Protein AF-A0A2E1HZQ5-F1 (afdb_monomer)

Secondary structure (DSSP, 8-state):
-PPPPSSHHHHHHHHHHHHHHHT--GGGGTT--------HHHH-SB--SSTTTTSBPBSSGGGSSSHHHHHHHHHHHHHHHHHHHHHHHHHGGGGGG-SSHHHHHHHHHHHHHHHHHHHHHHHHHHHHSHHHHHHHHHHHHH--TTTT-SSSGGGGS---SHHHHHHHHHHHHHHHHHHHHHHTT-SBHHHHHHHHHHHHHHHHHHHHHHHHHHHHHHHT-S-HHHHHHHHHHHHHHHHHHT--SS-HHHHHHHHTTSS--TTHHHHHHTT----TTSHHHHHHHHHHHHHHHHHHHHHTTS-TT-------

Radius of gyration: 19.78 Å; Cα contacts (8 Å, |Δi|>4): 437; chains: 1; bounding box: 44×43×55 Å

Mean predicted aligned error: 3.11 Å

Nearest PDB structures (foldseek):
  3pm5-assembly3_C  TM=9.097E-01  e=3.564E-15  Aromatoleum evansii
  3pwq-assembly1_D  TM=8.457E-01  e=4.830E-06  Escherichia coli str. K-12 substr. MG1655
  4ii4-assembly1_A-2  TM=8.605E-01  e=9.680E-06  Escherichia coli str. K-12 substr. MG1655
  3pwq-assembly2_H  TM=8.454E-01  e=9.268E-06  Escherichia coli str. K-12 substr. MG1655
  3pvr-assembly1_A  TM=8.659E-01  e=4.428E-05  Escherichia coli str. K-12 substr. MG1655

Structure (mmCIF, N/CA/C/O backbone):
data_AF-A0A2E1HZQ5-F1
#
_entry.id   AF-A0A2E1HZQ5-F1
#
loop_
_atom_site.group_PDB
_atom_site.id
_atom_site.type_symbol
_atom_site.label_atom_id
_atom_site.label_alt_id
_atom_site.label_comp_id
_atom_site.label_asym_id
_atom_site.label_entity_id
_atom_site.label_seq_id
_atom_site.pdbx_PDB_ins_code
_atom_site.Cartn_x
_atom_site.Cartn_y
_atom_site.Cartn_z
_atom_site.occupancy
_atom_site.B_iso_or_equiv
_atom_site.auth_seq_id
_atom_site.auth_comp_id
_atom_site.auth_asym_id
_atom_site.auth_atom_id
_atom_site.pdbx_PDB_model_num
ATOM 1 N N . MET A 1 1 ? 12.782 15.841 18.555 1.00 53.00 1 MET A N 1
ATOM 2 C CA . MET A 1 1 ? 11.468 15.221 18.299 1.00 53.00 1 MET A CA 1
ATOM 3 C C . MET A 1 1 ? 10.482 16.348 18.109 1.00 53.00 1 MET A C 1
ATOM 5 O O . MET A 1 1 ? 10.503 17.261 18.930 1.00 53.00 1 MET A O 1
ATOM 9 N N . ALA A 1 2 ? 9.705 16.326 17.028 1.00 64.06 2 ALA A N 1
ATOM 10 C CA . ALA A 1 2 ? 8.565 17.228 16.900 1.00 64.06 2 ALA A CA 1
ATOM 11 C C . ALA A 1 2 ? 7.605 16.989 18.080 1.00 64.06 2 ALA A C 1
ATOM 13 O O . ALA A 1 2 ? 7.555 15.881 18.625 1.00 64.06 2 ALA A O 1
ATOM 14 N N . GLU A 1 3 ? 6.896 18.023 18.532 1.00 77.56 3 GLU A N 1
ATOM 15 C CA . GLU A 1 3 ? 5.881 17.836 19.568 1.00 77.56 3 GLU A CA 1
ATOM 16 C C . GLU A 1 3 ? 4.772 16.904 19.056 1.00 77.56 3 GLU A C 1
ATOM 18 O O . GLU A 1 3 ? 4.429 16.911 17.874 1.00 77.56 3 GLU A O 1
ATOM 23 N N . LEU A 1 4 ? 4.196 16.101 19.959 1.00 91.62 4 LEU A N 1
ATOM 24 C CA . LEU A 1 4 ? 3.040 15.269 19.632 1.00 91.62 4 LEU A CA 1
ATOM 25 C C . LEU A 1 4 ? 1.899 16.178 19.129 1.00 91.62 4 LEU A C 1
ATOM 27 O O . LEU A 1 4 ? 1.457 17.036 19.905 1.00 91.62 4 LEU A O 1
ATOM 31 N N . PRO A 1 5 ? 1.392 15.989 17.896 1.00 95.06 5 PRO A N 1
ATOM 32 C CA . PRO A 1 5 ? 0.406 16.890 17.310 1.00 95.06 5 PRO A CA 1
ATOM 33 C C . PRO A 1 5 ? -0.883 16.854 18.125 1.00 95.06 5 PRO A C 1
ATOM 35 O O . PRO A 1 5 ? -1.354 15.780 18.510 1.00 95.06 5 PRO A O 1
ATOM 38 N N . LYS A 1 6 ? -1.459 18.020 18.435 1.00 94.88 6 LYS A N 1
ATOM 39 C CA . LYS A 1 6 ? -2.690 18.118 19.233 1.00 94.88 6 LYS A CA 1
ATOM 40 C C . LYS A 1 6 ? -3.914 18.179 18.334 1.00 94.88 6 LYS A C 1
ATOM 42 O O . LYS A 1 6 ? -4.929 17.591 18.718 1.00 94.88 6 LYS A O 1
ATOM 47 N N . THR A 1 7 ? -3.799 18.834 17.181 1.00 96.31 7 THR A N 1
ATOM 48 C CA . THR A 1 7 ? -4.829 18.937 16.140 1.00 96.31 7 THR A CA 1
ATOM 49 C C . THR A 1 7 ? -4.379 18.292 14.829 1.00 96.31 7 THR A C 1
ATOM 51 O O . THR A 1 7 ? -3.237 17.850 14.694 1.00 96.31 7 THR A O 1
ATOM 54 N N . TRP A 1 8 ? -5.295 18.210 13.863 1.00 96.69 8 TRP A N 1
ATOM 55 C CA . TRP A 1 8 ? -4.970 17.753 12.515 1.00 96.69 8 TRP A CA 1
ATOM 56 C C . TRP A 1 8 ? -3.983 18.700 11.825 1.00 96.69 8 TRP A C 1
ATOM 58 O O . TRP A 1 8 ? -3.021 18.245 11.221 1.00 96.69 8 TRP A O 1
ATOM 68 N N . GLU A 1 9 ? -4.164 20.008 11.995 1.00 96.50 9 GLU A N 1
ATOM 69 C CA . GLU A 1 9 ? -3.295 21.049 11.441 1.00 96.50 9 GLU A CA 1
ATOM 70 C C . GLU A 1 9 ? -1.862 20.947 11.979 1.00 96.50 9 GLU A C 1
ATOM 72 O O . GLU A 1 9 ? -0.915 21.119 11.214 1.00 96.50 9 GLU A O 1
ATOM 77 N N . ASP A 1 10 ? -1.693 20.595 13.261 1.00 97.12 10 ASP A N 1
ATOM 78 C CA . ASP A 1 10 ? -0.367 20.318 13.828 1.00 97.12 10 ASP A CA 1
ATOM 79 C C . ASP A 1 10 ? 0.305 19.133 13.114 1.00 97.12 10 ASP A C 1
ATOM 81 O O . ASP A 1 10 ? 1.494 19.178 12.804 1.00 97.12 10 ASP A O 1
ATOM 85 N N . TRP A 1 11 ? -0.449 18.061 12.831 1.00 97.56 11 TRP A N 1
ATOM 86 C CA . TRP A 1 11 ? 0.093 16.906 12.109 1.00 97.56 11 TRP A CA 1
ATOM 87 C C . TRP A 1 11 ? 0.416 17.256 10.650 1.00 97.56 11 TRP A C 1
ATOM 89 O O . TRP A 1 11 ? 1.458 16.845 10.149 1.00 97.56 11 TRP A O 1
ATOM 99 N N . VAL A 1 12 ? -0.414 18.069 9.987 1.00 97.25 12 VAL A N 1
ATOM 100 C CA . VAL A 1 12 ? -0.149 18.573 8.627 1.00 97.25 12 VAL A CA 1
ATOM 101 C C . VAL A 1 12 ? 1.144 19.392 8.574 1.00 97.25 12 VAL A C 1
ATOM 103 O O . VAL A 1 12 ? 1.930 19.234 7.639 1.00 97.25 12 VAL A O 1
ATOM 106 N N . ALA A 1 13 ? 1.410 20.222 9.586 1.00 96.44 13 ALA A N 1
ATOM 107 C CA . ALA A 1 13 ? 2.683 20.930 9.699 1.00 96.44 13 ALA A CA 1
ATOM 108 C C . ALA A 1 13 ? 3.861 19.949 9.853 1.00 96.44 13 ALA A C 1
ATOM 110 O O . ALA A 1 13 ? 4.844 20.050 9.120 1.00 96.44 13 ALA A O 1
ATOM 111 N N . ASN A 1 14 ? 3.727 18.936 10.717 1.00 96.88 14 ASN A N 1
ATOM 112 C CA . ASN A 1 14 ? 4.746 17.893 10.876 1.00 96.88 14 ASN A CA 1
ATOM 113 C C . ASN A 1 14 ? 4.972 17.083 9.583 1.00 96.88 14 ASN A C 1
ATOM 115 O O . ASN A 1 14 ? 6.095 16.655 9.312 1.00 96.88 14 ASN A O 1
ATOM 119 N N . PHE A 1 15 ? 3.929 16.858 8.780 1.00 97.12 15 PHE A N 1
ATOM 120 C CA . PHE A 1 15 ? 4.041 16.197 7.479 1.00 97.12 15 PHE A CA 1
ATOM 121 C C . PHE A 1 15 ? 4.813 17.055 6.472 1.00 97.12 15 PHE A C 1
ATOM 123 O O . PHE A 1 15 ? 5.666 16.532 5.755 1.00 97.12 15 PHE A O 1
ATOM 130 N N . ALA A 1 16 ? 4.578 18.369 6.444 1.00 95.50 16 ALA A N 1
ATOM 131 C CA . ALA A 1 16 ? 5.374 19.271 5.619 1.00 95.50 16 ALA A CA 1
ATOM 132 C C . ALA A 1 16 ? 6.861 19.197 6.011 1.00 95.50 1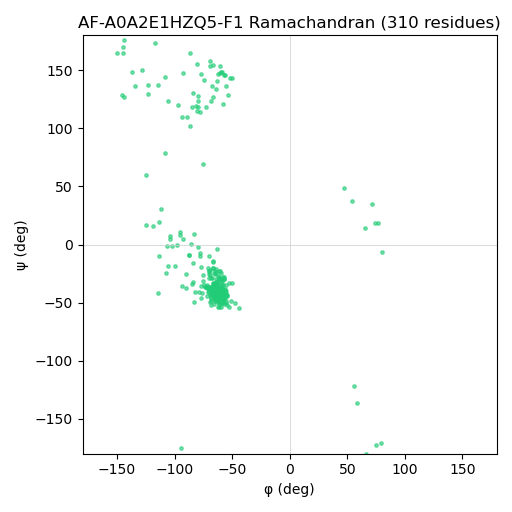6 ALA A C 1
ATOM 134 O O . ALA A 1 16 ? 7.705 19.046 5.127 1.00 95.50 16 ALA A O 1
ATOM 135 N N . ASP A 1 17 ? 7.180 19.193 7.307 1.00 95.38 17 ASP A N 1
ATOM 136 C CA . ASP A 1 17 ? 8.556 19.012 7.791 1.00 95.38 17 ASP A CA 1
ATOM 137 C C . ASP A 1 17 ? 9.147 17.649 7.383 1.00 95.38 17 ASP A C 1
ATOM 139 O O . ASP A 1 17 ? 10.338 17.546 7.072 1.00 95.38 17 ASP A O 1
ATOM 143 N N . TRP A 1 18 ? 8.334 16.584 7.366 1.00 96.00 18 TRP A N 1
ATOM 144 C CA . TRP A 1 18 ? 8.755 15.276 6.856 1.00 96.00 18 TRP A CA 1
ATOM 145 C C . TRP A 1 18 ? 9.107 15.341 5.368 1.00 96.00 18 TRP A C 1
ATOM 147 O O . TRP A 1 18 ? 10.185 14.870 5.010 1.00 96.00 18 TRP A O 1
ATOM 157 N N . GLN A 1 19 ? 8.285 15.981 4.525 1.00 95.94 19 GLN A N 1
ATOM 158 C CA . GLN A 1 19 ? 8.584 16.153 3.095 1.00 95.94 19 GLN A CA 1
ATOM 159 C C . GLN A 1 19 ? 9.940 16.842 2.877 1.00 95.94 19 GLN A C 1
ATOM 161 O O . GLN A 1 19 ? 10.735 16.385 2.053 1.00 95.94 19 GLN A O 1
ATOM 166 N N . ASP A 1 20 ? 10.239 17.894 3.649 1.00 94.94 20 ASP A N 1
ATOM 167 C CA . ASP A 1 20 ? 11.538 18.575 3.588 1.00 94.94 20 ASP A CA 1
ATOM 168 C C . ASP A 1 20 ? 12.679 17.653 4.037 1.00 94.94 20 ASP A C 1
ATOM 170 O O . ASP A 1 20 ? 13.705 17.563 3.360 1.00 94.94 20 ASP A O 1
ATOM 174 N N . ARG A 1 21 ? 12.497 16.923 5.147 1.00 94.38 21 ARG A N 1
ATOM 175 C CA . ARG A 1 21 ? 13.510 15.999 5.682 1.00 94.38 21 ARG A CA 1
ATOM 176 C C . ARG A 1 21 ? 13.839 14.880 4.702 1.00 94.38 21 ARG A C 1
ATOM 178 O O . ARG A 1 21 ? 15.012 14.556 4.527 1.00 94.38 21 ARG A O 1
ATOM 185 N N . VAL A 1 22 ? 12.828 14.295 4.066 1.00 93.38 22 VAL A N 1
ATOM 186 C CA . VAL A 1 22 ? 13.056 13.248 3.070 1.00 93.38 22 VAL A CA 1
ATOM 187 C C . VAL A 1 22 ? 13.509 13.828 1.736 1.00 93.38 22 VAL A C 1
ATOM 189 O O . VAL A 1 22 ? 13.910 13.061 0.879 1.00 93.38 22 VAL A O 1
ATOM 192 N N . GLY A 1 23 ? 13.524 15.148 1.536 1.00 92.75 23 GLY A N 1
ATOM 193 C CA . GLY A 1 23 ? 13.958 15.767 0.283 1.00 92.75 23 GLY A CA 1
ATOM 194 C C . GLY A 1 23 ? 12.967 15.555 -0.862 1.00 92.75 23 GLY A C 1
ATOM 195 O O . GLY A 1 23 ? 13.377 15.356 -2.009 1.00 92.75 23 GLY A O 1
ATOM 196 N N . TYR A 1 24 ? 11.673 15.547 -0.546 1.00 92.62 24 TYR A N 1
ATOM 197 C CA . TYR A 1 24 ? 10.595 15.520 -1.525 1.00 92.62 24 TYR A CA 1
ATOM 198 C C . TYR A 1 24 ? 10.344 16.940 -2.056 1.00 92.62 24 TYR A C 1
ATOM 200 O O . TYR A 1 24 ? 9.999 17.840 -1.289 1.00 92.62 24 TYR A O 1
ATOM 208 N N . ASN A 1 25 ? 10.510 17.171 -3.365 1.00 89.75 25 ASN A N 1
ATOM 209 C CA . ASN A 1 25 ? 10.167 18.470 -3.949 1.00 89.75 25 ASN A CA 1
ATOM 210 C C . ASN A 1 25 ? 8.645 18.555 -4.134 1.00 89.75 25 ASN A C 1
ATOM 212 O O . ASN A 1 25 ? 8.070 17.859 -4.966 1.00 89.75 25 ASN A O 1
ATOM 216 N N . ARG A 1 26 ? 7.998 19.453 -3.388 1.00 89.00 26 ARG A N 1
ATOM 217 C CA . ARG A 1 26 ? 6.542 19.652 -3.423 1.00 89.00 26 ARG A CA 1
ATOM 218 C C . ARG A 1 26 ? 6.011 20.087 -4.788 1.00 89.00 26 ARG A C 1
ATOM 220 O O . ARG A 1 26 ? 4.851 19.825 -5.074 1.00 89.00 26 ARG A O 1
ATOM 227 N N . GLU A 1 27 ? 6.838 20.674 -5.653 1.00 87.69 27 GLU A N 1
ATOM 228 C CA . GLU A 1 27 ? 6.450 20.975 -7.039 1.00 87.69 27 GLU A CA 1
ATOM 229 C C . GLU A 1 27 ? 6.062 19.713 -7.824 1.00 87.69 27 GLU A C 1
ATOM 231 O O . GLU A 1 27 ? 5.281 19.802 -8.767 1.00 87.69 27 GLU A O 1
ATOM 236 N N . TRP A 1 28 ? 6.553 18.532 -7.422 1.00 86.44 28 TRP A N 1
ATOM 237 C CA . TRP A 1 28 ? 6.162 17.251 -8.016 1.00 86.44 28 TRP A CA 1
ATOM 238 C C . TRP A 1 28 ? 4.692 16.899 -7.783 1.00 86.44 28 TRP A C 1
ATOM 240 O O . TRP A 1 28 ? 4.140 16.132 -8.565 1.00 86.44 28 TRP A O 1
ATOM 250 N N . LEU A 1 29 ? 4.052 17.466 -6.751 1.00 84.81 29 LEU A N 1
ATOM 251 C CA . LEU A 1 29 ? 2.607 17.314 -6.550 1.00 84.81 29 LEU A CA 1
ATOM 252 C C . LEU A 1 29 ? 1.813 18.035 -7.643 1.00 84.81 29 LEU A C 1
ATOM 254 O O . LEU A 1 29 ? 0.714 17.608 -7.969 1.00 84.81 29 LEU A O 1
ATOM 258 N N . GLY A 1 30 ? 2.349 19.111 -8.228 1.00 84.94 30 GLY A N 1
ATOM 259 C CA . GLY A 1 30 ? 1.612 19.920 -9.195 1.00 84.94 30 GLY A CA 1
ATOM 260 C C . GLY A 1 30 ? 0.287 20.430 -8.617 1.00 84.94 30 GLY A C 1
ATOM 261 O O . GLY A 1 30 ? 0.275 21.135 -7.610 1.00 84.94 30 GLY A O 1
ATOM 262 N N . ASP A 1 31 ? -0.820 20.081 -9.270 1.00 85.44 31 ASP A N 1
ATOM 263 C CA . ASP A 1 31 ? -2.199 20.381 -8.867 1.00 85.44 31 ASP A CA 1
ATOM 264 C C . ASP A 1 31 ? -2.874 19.244 -8.078 1.00 85.44 31 ASP A C 1
ATOM 266 O O . ASP A 1 31 ? -4.075 19.309 -7.806 1.00 85.44 31 ASP A O 1
ATOM 270 N N . PHE A 1 32 ? -2.121 18.207 -7.702 1.00 90.88 32 PHE A N 1
ATOM 271 C CA . PHE A 1 32 ? -2.638 17.077 -6.942 1.00 90.88 32 PHE A CA 1
ATOM 272 C C . PHE A 1 32 ? -3.067 17.500 -5.530 1.00 90.88 32 PHE A C 1
ATOM 274 O O . PHE A 1 32 ? -2.294 18.091 -4.773 1.00 90.88 32 PHE A O 1
ATOM 281 N N . ASP A 1 33 ? -4.305 17.163 -5.165 1.00 90.12 33 ASP A N 1
ATOM 282 C CA . ASP A 1 33 ? -4.915 17.528 -3.887 1.00 90.12 33 ASP A CA 1
ATOM 283 C C . ASP A 1 33 ? -4.803 16.388 -2.864 1.00 90.12 33 ASP A C 1
ATOM 285 O O . ASP A 1 33 ? -5.352 15.296 -3.057 1.00 90.12 33 ASP A O 1
ATOM 289 N N . LEU A 1 34 ? -4.132 16.659 -1.739 1.00 92.69 34 LEU A N 1
ATOM 290 C CA . LEU A 1 34 ? -4.026 15.747 -0.596 1.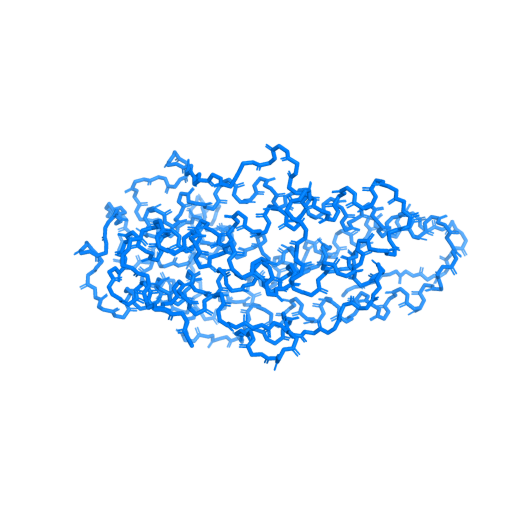00 92.69 34 LEU A CA 1
ATOM 291 C C . LEU A 1 34 ? -5.342 15.726 0.203 1.00 92.69 34 LEU A C 1
ATOM 293 O O . LEU A 1 34 ? -5.442 16.209 1.334 1.00 92.69 34 LEU A O 1
ATOM 297 N N . SER A 1 35 ? -6.371 15.155 -0.417 1.00 94.62 35 SER A N 1
ATOM 298 C CA . SER A 1 35 ? -7.733 15.105 0.106 1.00 94.62 35 SER A CA 1
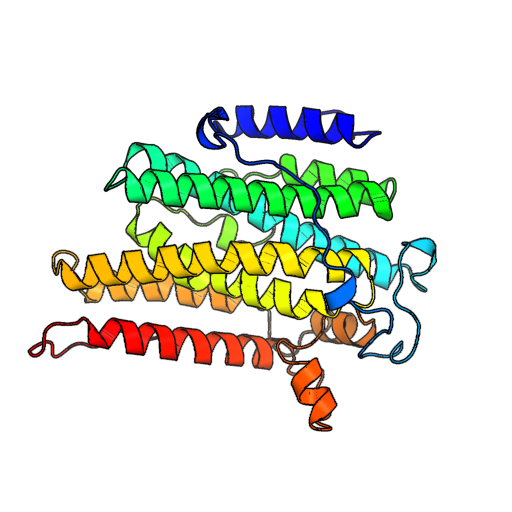ATOM 299 C C . SER A 1 35 ? -8.028 13.837 0.911 1.00 94.62 35 SER A C 1
ATOM 301 O O . SER A 1 35 ? -7.528 12.738 0.640 1.00 94.62 35 SER A O 1
ATOM 303 N N . ILE A 1 36 ? -8.901 14.003 1.909 1.00 97.94 36 ILE A N 1
ATOM 304 C CA . ILE A 1 36 ? -9.507 12.901 2.659 1.00 97.94 36 ILE A CA 1
ATOM 305 C C . ILE A 1 36 ? -10.725 12.410 1.885 1.00 97.94 36 ILE A C 1
ATOM 307 O O . ILE A 1 36 ? -11.685 13.158 1.692 1.00 97.94 36 ILE A O 1
ATOM 311 N N . LEU A 1 37 ? -10.697 11.148 1.469 1.00 98.19 37 LEU A N 1
ATOM 312 C CA . LEU A 1 37 ? -11.712 10.552 0.611 1.00 98.19 37 LEU A CA 1
ATOM 313 C C . LEU A 1 37 ? -12.331 9.324 1.277 1.00 98.19 37 LEU A C 1
ATOM 315 O O . LEU A 1 37 ? -11.644 8.474 1.846 1.00 98.19 37 LEU A O 1
ATOM 319 N N . PHE A 1 38 ? -13.652 9.222 1.160 1.00 98.50 38 PHE A N 1
ATOM 320 C CA . PHE A 1 38 ? -14.436 8.105 1.667 1.00 98.50 38 PHE A CA 1
ATOM 321 C C . PHE A 1 38 ? -15.437 7.640 0.610 1.00 98.50 38 PHE A C 1
ATOM 323 O O . PHE A 1 38 ? -16.127 8.451 -0.003 1.00 98.50 38 PHE A O 1
ATOM 330 N N . ASP A 1 39 ? -15.548 6.328 0.446 1.00 98.06 39 ASP A N 1
ATOM 331 C CA . ASP A 1 39 ? -16.592 5.645 -0.313 1.00 98.06 39 ASP A CA 1
ATOM 332 C C . ASP A 1 39 ? -17.526 4.928 0.677 1.00 98.06 39 ASP A C 1
ATOM 334 O O . ASP A 1 39 ? -17.388 3.735 0.963 1.00 98.06 39 ASP A O 1
ATOM 338 N N . TRP A 1 40 ? -18.430 5.706 1.283 1.00 98.19 40 TRP A N 1
ATOM 339 C CA . TRP A 1 40 ? -19.370 5.216 2.299 1.00 98.19 40 TRP A CA 1
ATOM 340 C C . TRP A 1 40 ? -20.352 4.186 1.739 1.00 98.19 40 TRP A C 1
ATOM 342 O O . TRP A 1 40 ? -20.701 3.237 2.441 1.00 98.19 40 TRP A O 1
ATOM 352 N N . ASP A 1 41 ? -20.743 4.341 0.473 1.00 97.06 41 ASP A N 1
ATOM 353 C CA . ASP A 1 41 ? -21.665 3.431 -0.205 1.00 97.06 41 ASP A CA 1
ATOM 354 C C . ASP A 1 41 ? -21.037 2.039 -0.345 1.00 97.06 41 ASP A C 1
ATOM 356 O O . ASP A 1 41 ? -21.657 1.035 0.008 1.00 97.06 41 ASP A O 1
ATOM 360 N N . ARG A 1 42 ? -19.770 1.959 -0.779 1.00 95.00 42 ARG A N 1
ATOM 361 C CA . ARG A 1 42 ? -19.039 0.683 -0.869 1.00 95.00 42 ARG A CA 1
ATOM 362 C C . ARG A 1 42 ? -18.758 0.054 0.498 1.00 95.00 42 ARG A C 1
ATOM 364 O O . ARG A 1 42 ? -18.696 -1.178 0.596 1.00 95.00 42 ARG A O 1
ATOM 371 N N . ALA A 1 43 ? -18.526 0.872 1.525 1.00 97.75 43 ALA A N 1
ATOM 372 C CA . ALA A 1 43 ? -18.255 0.394 2.879 1.00 97.75 43 ALA A CA 1
ATOM 373 C C . ALA A 1 43 ? -19.463 -0.319 3.496 1.00 97.75 43 ALA A C 1
ATOM 375 O O . ALA A 1 43 ? -19.277 -1.258 4.275 1.00 97.75 43 ALA A O 1
ATOM 376 N N . GLY A 1 44 ? -20.673 0.123 3.140 1.00 97.62 44 GLY A N 1
ATOM 377 C CA . GLY A 1 44 ? -21.923 -0.371 3.697 1.00 97.62 44 GLY A CA 1
ATOM 378 C C . GLY A 1 44 ? -22.097 -0.036 5.181 1.00 97.62 44 GLY A C 1
ATOM 379 O O . GLY A 1 44 ? -21.243 0.581 5.825 1.00 97.62 44 GLY A O 1
ATOM 380 N N . ASP A 1 45 ? -23.228 -0.472 5.733 1.00 98.25 45 ASP A N 1
ATOM 381 C CA . ASP A 1 45 ? -23.628 -0.146 7.108 1.00 98.25 45 ASP A CA 1
ATOM 382 C C . ASP A 1 45 ? -23.650 -1.362 8.039 1.00 98.25 45 ASP A C 1
ATOM 384 O O . ASP A 1 45 ? -23.769 -1.202 9.251 1.00 98.25 45 ASP A O 1
ATOM 388 N N . VAL A 1 46 ? -23.521 -2.578 7.501 1.00 98.56 46 VAL A N 1
ATOM 389 C CA . VAL A 1 46 ? -23.635 -3.838 8.251 1.00 98.56 46 VAL A CA 1
ATOM 390 C C . VAL A 1 46 ? -22.292 -4.564 8.269 1.00 98.56 46 VAL A C 1
ATOM 392 O O . VAL A 1 46 ? -21.588 -4.606 7.265 1.00 98.56 46 VAL A O 1
ATOM 395 N N . ILE A 1 47 ? -21.919 -5.115 9.422 1.00 98.81 47 ILE A N 1
ATOM 396 C CA . ILE A 1 47 ? -20.738 -5.964 9.583 1.00 98.81 47 ILE A CA 1
ATOM 397 C C . ILE A 1 47 ? -20.988 -7.282 8.845 1.00 98.81 47 ILE A C 1
ATOM 399 O O . ILE A 1 47 ? -21.973 -7.968 9.112 1.00 98.81 47 ILE A O 1
ATOM 403 N N . GLU A 1 48 ? -20.096 -7.615 7.916 1.00 98.19 48 GLU A N 1
ATOM 404 C CA . GLU A 1 48 ? -20.306 -8.682 6.930 1.00 98.19 48 GLU A CA 1
ATOM 405 C C . GLU A 1 48 ? -19.928 -10.072 7.487 1.00 98.19 48 GLU A C 1
ATOM 407 O O . GLU A 1 48 ? -20.606 -11.058 7.214 1.00 98.19 48 GLU A O 1
ATOM 412 N N . TYR A 1 49 ? -18.906 -10.158 8.345 1.00 98.56 49 TYR A N 1
ATOM 413 C CA . TYR A 1 49 ? -18.324 -11.418 8.831 1.00 98.56 49 TYR A CA 1
ATOM 414 C C . TYR A 1 49 ? -17.869 -11.324 10.301 1.00 98.56 49 TYR A C 1
ATOM 416 O O . TYR A 1 49 ? -17.940 -10.267 10.934 1.00 98.56 49 TYR A O 1
ATOM 424 N N . GLY A 1 50 ? -17.402 -12.451 10.847 1.00 98.00 50 GLY A N 1
ATOM 425 C CA . GLY A 1 50 ? -16.928 -12.561 12.229 1.00 98.00 50 GLY A CA 1
ATOM 426 C C . GLY A 1 50 ? -18.056 -12.572 13.268 1.00 98.00 50 GLY A C 1
ATOM 427 O O . GLY A 1 50 ? -19.242 -12.604 12.938 1.00 98.00 50 GLY A O 1
ATOM 428 N N . ASP A 1 51 ? -17.688 -12.510 14.548 1.00 98.12 51 ASP A N 1
ATOM 429 C CA . ASP A 1 51 ? -18.613 -12.673 15.687 1.00 98.12 51 ASP A CA 1
ATOM 430 C C . ASP A 1 51 ? -19.641 -11.533 15.812 1.00 98.12 51 ASP A C 1
ATOM 432 O O . ASP A 1 51 ? -20.636 -11.629 16.540 1.00 98.12 51 ASP A O 1
ATOM 436 N N . TYR A 1 52 ? -19.393 -10.426 15.113 1.00 98.38 52 TYR A N 1
ATOM 437 C CA . TYR A 1 52 ? -20.258 -9.252 15.085 1.00 98.38 52 TYR A CA 1
ATOM 438 C C . TYR A 1 52 ? -21.082 -9.138 13.798 1.00 98.38 52 TYR A C 1
ATOM 440 O O . TYR A 1 52 ? -21.759 -8.121 13.630 1.00 98.38 52 TYR A O 1
ATOM 448 N N . SER A 1 53 ? -21.052 -10.147 12.918 1.00 98.38 53 SER A N 1
ATOM 449 C CA . SER A 1 53 ? -21.823 -10.153 11.669 1.00 98.38 53 SER A CA 1
ATOM 450 C C . SER A 1 53 ? -23.312 -9.856 11.905 1.00 98.38 53 SER A C 1
ATOM 452 O O . SER A 1 53 ? -23.894 -10.217 12.934 1.00 98.38 53 SER A O 1
ATOM 454 N N . GLY A 1 54 ? -23.919 -9.116 10.976 1.00 98.38 54 GLY A N 1
ATOM 455 C CA . GLY A 1 54 ? -25.317 -8.679 11.036 1.00 98.38 54 GLY A CA 1
ATOM 456 C C . GLY A 1 54 ? -25.580 -7.459 11.929 1.00 98.38 54 GLY A C 1
ATOM 457 O O . GLY A 1 54 ? -26.694 -6.933 11.936 1.00 98.38 54 GLY A O 1
ATOM 458 N N . ARG A 1 55 ? -24.581 -6.968 12.671 1.00 98.56 55 ARG A N 1
ATOM 459 C CA . ARG A 1 55 ? -24.684 -5.711 13.435 1.00 98.56 55 ARG A CA 1
ATOM 460 C C . ARG A 1 55 ? -24.315 -4.507 12.571 1.00 98.56 55 ARG A C 1
ATOM 462 O O . ARG A 1 55 ? -23.687 -4.649 11.530 1.00 98.56 55 ARG A O 1
ATOM 469 N N . VAL A 1 56 ? -24.661 -3.308 13.035 1.00 98.62 56 VAL A N 1
ATOM 470 C CA . VAL A 1 56 ? -24.250 -2.053 12.386 1.00 98.62 56 VAL A CA 1
ATOM 471 C C . VAL A 1 56 ? -22.734 -1.858 12.527 1.00 98.62 56 VAL A C 1
ATOM 473 O O . VAL A 1 56 ? -22.190 -2.083 13.614 1.00 98.62 56 VAL A O 1
ATOM 476 N N . LYS A 1 57 ? -22.058 -1.435 11.451 1.00 98.81 57 LYS A N 1
ATOM 477 C CA . LYS A 1 57 ? -20.628 -1.089 11.460 1.00 98.81 57 LYS A CA 1
ATOM 478 C C . LYS A 1 57 ? -20.342 0.041 12.450 1.00 98.81 57 LYS A C 1
ATOM 480 O O . LYS A 1 57 ? -21.159 0.931 12.681 1.00 98.81 57 LYS A O 1
ATOM 485 N N . TRP A 1 58 ? -19.151 0.023 13.033 1.00 98.75 58 TRP A N 1
ATOM 486 C CA . TRP A 1 58 ? -18.710 1.045 13.975 1.00 98.75 58 TRP A CA 1
ATOM 487 C C . TRP A 1 58 ? -18.239 2.292 13.227 1.00 98.75 58 TRP A C 1
ATOM 489 O O . TRP A 1 58 ? -17.366 2.219 12.371 1.00 98.75 58 TRP A O 1
ATOM 499 N N . GLU A 1 59 ? -18.768 3.450 13.594 1.00 98.25 59 GLU A N 1
ATOM 500 C CA . GLU A 1 59 ? -18.383 4.763 13.070 1.00 98.25 59 GLU A CA 1
ATOM 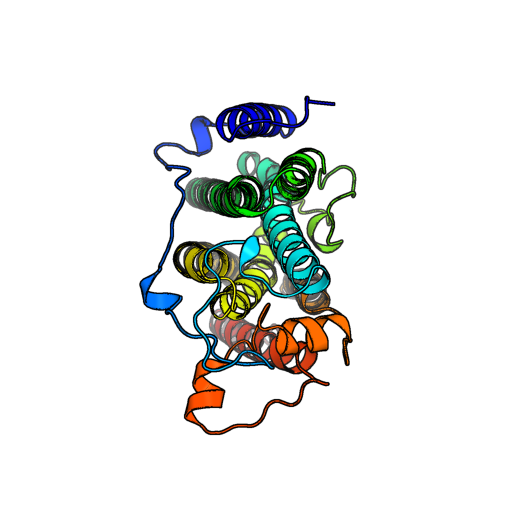501 C C . GLU A 1 59 ? -17.422 5.506 14.004 1.00 98.25 59 GLU A C 1
ATOM 503 O O . GLU A 1 59 ? -16.756 6.455 13.602 1.00 98.25 59 GLU A O 1
ATOM 508 N N . ARG A 1 60 ? -17.348 5.098 15.276 1.00 97.31 60 ARG A N 1
ATOM 509 C CA . ARG A 1 60 ? -16.489 5.715 16.296 1.00 97.31 60 ARG A CA 1
ATOM 510 C C . ARG A 1 60 ? -15.802 4.645 17.130 1.00 97.31 60 ARG A C 1
ATOM 512 O O . ARG A 1 60 ? -16.408 3.625 17.446 1.00 97.31 60 ARG A O 1
ATOM 519 N N . ALA A 1 61 ? -14.587 4.923 17.603 1.00 94.31 61 ALA A N 1
ATOM 520 C CA . ALA A 1 61 ? -13.839 3.979 18.439 1.00 94.31 61 ALA A CA 1
ATOM 521 C C . ALA A 1 61 ? -14.589 3.556 19.720 1.00 94.31 61 ALA A C 1
ATOM 523 O O . ALA A 1 61 ? -14.430 2.429 20.176 1.00 94.31 61 ALA A O 1
ATOM 524 N N . LEU A 1 62 ? -15.452 4.416 20.277 1.00 95.25 62 LEU A N 1
ATOM 525 C CA . LEU A 1 62 ? -16.280 4.088 21.449 1.00 95.25 62 LEU A CA 1
ATOM 526 C C . LEU A 1 62 ? -17.336 3.000 21.184 1.00 95.25 62 LEU A C 1
ATOM 528 O O . LEU A 1 62 ? -17.825 2.399 22.135 1.00 95.25 62 LEU A O 1
ATOM 532 N N . GLN A 1 63 ? -17.697 2.752 19.922 1.00 98.06 63 GLN A N 1
ATOM 533 C CA . GLN A 1 63 ? -18.625 1.680 19.548 1.00 98.06 63 GLN A CA 1
ATOM 534 C C . GLN A 1 63 ? -17.919 0.323 19.415 1.00 98.06 63 GLN A C 1
ATOM 536 O O . GLN A 1 63 ? -18.584 -0.710 19.430 1.00 98.06 63 GLN A O 1
ATOM 541 N N . VAL A 1 64 ? -16.584 0.315 19.320 1.00 98.00 64 VAL A N 1
ATOM 542 C CA . VAL A 1 64 ? -15.779 -0.907 19.245 1.00 98.00 64 VAL A CA 1
ATOM 543 C C . VAL A 1 64 ? -15.769 -1.580 20.630 1.00 98.00 64 VAL A C 1
ATOM 545 O O . VAL A 1 64 ? -15.276 -0.965 21.580 1.00 98.00 64 VAL A O 1
ATOM 548 N N . PRO A 1 65 ? -16.279 -2.819 20.790 1.00 96.19 65 PRO A N 1
ATOM 549 C CA . PRO A 1 65 ? -16.600 -3.381 22.110 1.00 96.19 65 PRO A CA 1
ATOM 550 C C . PRO A 1 65 ? -15.409 -3.606 23.047 1.00 96.19 65 PRO A C 1
ATOM 552 O O . PRO A 1 65 ? -15.533 -3.427 24.259 1.00 96.19 65 PRO A O 1
ATOM 555 N N . HIS A 1 66 ? -14.249 -3.985 22.508 1.00 97.19 66 HIS A N 1
ATOM 556 C CA . HIS A 1 66 ? -13.092 -4.390 23.306 1.00 97.19 66 HIS A CA 1
ATOM 557 C C . HIS A 1 66 ? -11.817 -3.644 22.900 1.00 97.19 66 HIS A C 1
ATOM 559 O O . HIS A 1 66 ? -11.651 -3.235 21.750 1.00 97.19 66 HIS A O 1
ATOM 565 N N . GLN A 1 67 ? -10.910 -3.454 23.866 1.00 97.19 67 GLN A N 1
ATOM 566 C CA . GLN A 1 67 ? -9.666 -2.708 23.657 1.00 97.19 67 GLN A CA 1
ATOM 567 C C . GLN A 1 67 ? -8.745 -3.387 22.637 1.00 97.19 67 GLN A C 1
ATOM 569 O O . GLN A 1 67 ? -8.232 -2.707 21.761 1.00 97.19 67 GLN A O 1
ATOM 574 N N . ASN A 1 68 ? -8.625 -4.714 22.675 1.00 97.25 68 ASN A N 1
ATOM 575 C CA . ASN A 1 68 ? -7.850 -5.491 21.702 1.00 97.25 68 ASN A CA 1
ATOM 576 C C . ASN A 1 68 ? -8.319 -5.293 20.248 1.00 97.25 68 ASN A C 1
ATOM 578 O O . ASN A 1 68 ? -7.486 -5.262 19.350 1.00 97.25 68 ASN A O 1
ATOM 582 N N . ILE A 1 69 ? -9.621 -5.104 20.005 1.00 98.50 69 ILE A N 1
ATOM 583 C CA . ILE A 1 69 ? -10.144 -4.813 18.658 1.00 98.50 69 ILE A CA 1
ATOM 584 C C . ILE A 1 69 ? -9.727 -3.404 18.221 1.00 98.50 69 ILE A C 1
ATOM 586 O O . ILE A 1 69 ? -9.321 -3.202 17.079 1.00 98.50 69 ILE A O 1
ATOM 590 N N . ARG A 1 70 ? -9.778 -2.423 19.135 1.00 98.56 70 ARG A N 1
ATOM 591 C CA . ARG A 1 70 ? -9.273 -1.067 18.861 1.00 98.56 70 ARG A CA 1
ATOM 592 C C . ARG A 1 70 ? -7.774 -1.073 18.580 1.00 98.56 70 ARG A C 1
ATOM 594 O O . ARG A 1 70 ? -7.349 -0.421 17.636 1.00 98.56 70 ARG A O 1
ATOM 601 N N . ASP A 1 71 ? -6.999 -1.825 19.354 1.00 98.19 71 ASP A N 1
ATOM 602 C CA . ASP A 1 71 ? -5.556 -1.959 19.148 1.00 98.19 71 ASP A CA 1
ATOM 603 C C . ASP A 1 71 ? -5.245 -2.642 17.809 1.00 98.19 71 ASP A C 1
ATOM 605 O O . ASP A 1 71 ? -4.340 -2.207 17.103 1.00 98.19 71 ASP A O 1
ATOM 609 N N . ALA A 1 72 ? -6.030 -3.649 17.409 1.00 98.44 72 ALA A N 1
ATOM 610 C CA . ALA A 1 72 ? -5.909 -4.284 16.098 1.00 98.44 72 ALA A CA 1
ATOM 611 C C . ALA A 1 72 ? -6.226 -3.311 14.949 1.00 98.44 72 ALA A C 1
ATOM 613 O O . ALA A 1 72 ? -5.480 -3.264 13.975 1.00 98.44 72 ALA A O 1
ATOM 614 N N . LEU A 1 73 ? -7.280 -2.495 15.073 1.00 98.81 73 LEU A N 1
ATOM 615 C CA . LEU A 1 73 ? -7.597 -1.443 14.100 1.00 98.81 73 LEU A CA 1
ATOM 616 C C . LEU A 1 73 ? -6.462 -0.421 13.985 1.00 98.81 73 LEU A C 1
ATOM 618 O O . LEU A 1 73 ? -6.031 -0.121 12.876 1.00 98.81 73 LEU A O 1
ATOM 622 N N . ILE A 1 74 ? -5.953 0.073 15.119 1.00 98.69 74 ILE A N 1
ATOM 623 C CA . ILE A 1 74 ? -4.809 0.993 15.148 1.00 98.69 74 ILE A CA 1
ATOM 624 C C . ILE A 1 74 ? -3.608 0.339 14.466 1.00 98.69 74 ILE A C 1
ATOM 626 O O . ILE A 1 74 ? -3.037 0.942 13.571 1.00 98.69 74 ILE A O 1
ATOM 630 N N . SER A 1 75 ? -3.271 -0.903 14.821 1.00 98.31 75 SER A N 1
ATOM 631 C CA . SER A 1 75 ? -2.149 -1.628 14.220 1.00 98.31 75 SER A CA 1
ATOM 632 C C . SER A 1 75 ? -2.283 -1.755 12.703 1.00 98.31 75 SER A C 1
ATOM 634 O O . SER A 1 75 ? -1.307 -1.513 12.004 1.00 98.31 75 SER A O 1
ATOM 636 N N . MET A 1 76 ? -3.461 -2.115 12.184 1.00 98.19 76 MET A N 1
ATOM 637 C CA . MET A 1 76 ? -3.677 -2.253 10.737 1.00 98.19 76 MET A CA 1
ATOM 638 C C . MET A 1 76 ? -3.569 -0.906 10.018 1.00 98.19 76 MET A C 1
ATOM 640 O O . MET A 1 76 ? -2.895 -0.816 8.998 1.00 98.19 76 MET A O 1
ATOM 644 N N . ILE A 1 77 ? -4.161 0.153 10.579 1.00 98.81 77 ILE A N 1
ATOM 645 C CA . ILE A 1 77 ? -4.074 1.513 10.024 1.00 98.81 77 ILE A CA 1
ATOM 646 C C . ILE A 1 77 ? -2.632 2.025 10.053 1.00 98.81 77 ILE A C 1
ATOM 648 O O . ILE A 1 77 ? -2.178 2.656 9.106 1.00 98.81 77 ILE A O 1
ATOM 652 N N . THR A 1 78 ? -1.903 1.766 11.140 1.00 98.69 78 THR A N 1
ATOM 653 C CA . THR A 1 78 ? -0.508 2.184 11.281 1.00 98.69 78 THR A CA 1
ATOM 654 C C . THR A 1 78 ? 0.401 1.436 10.321 1.00 98.69 78 THR A C 1
ATOM 656 O O . THR A 1 78 ? 1.260 2.073 9.730 1.00 98.69 78 THR A O 1
ATOM 659 N N . VAL A 1 79 ? 0.227 0.122 10.151 1.00 98.31 79 VAL A N 1
ATOM 660 C CA . VAL A 1 79 ? 1.030 -0.651 9.195 1.00 98.31 79 VAL A CA 1
ATOM 661 C C . VAL A 1 79 ? 0.750 -0.186 7.769 1.00 98.31 79 VAL A C 1
ATOM 663 O O . VAL A 1 79 ? 1.709 0.124 7.076 1.00 98.31 79 VAL A O 1
ATOM 666 N N . GLN A 1 80 ? -0.521 -0.036 7.375 1.00 98.31 80 GLN A N 1
ATOM 667 C CA . GLN A 1 80 ? -0.881 0.505 6.058 1.00 98.31 80 GLN A CA 1
ATOM 668 C C . GLN A 1 80 ? -0.302 1.909 5.854 1.00 98.31 80 GLN A C 1
ATOM 670 O O . GLN A 1 80 ? 0.359 2.167 4.870 1.00 98.31 80 GLN A O 1
ATOM 675 N N . GLY A 1 81 ? -0.477 2.830 6.805 1.00 98.38 81 GLY A N 1
ATOM 676 C CA . GLY A 1 81 ? 0.058 4.187 6.655 1.00 98.38 81 GLY A CA 1
ATOM 677 C C . GLY A 1 81 ? 1.589 4.249 6.614 1.00 98.38 81 GLY A C 1
ATOM 678 O O . GLY A 1 81 ? 2.148 5.203 6.080 1.00 98.38 81 GLY A O 1
ATOM 679 N N . ASP A 1 82 ? 2.278 3.268 7.205 1.00 98.69 82 ASP A N 1
ATOM 680 C CA . ASP A 1 82 ? 3.741 3.223 7.232 1.00 98.69 82 ASP A CA 1
ATOM 681 C C . ASP A 1 82 ? 4.332 2.823 5.881 1.00 98.69 82 ASP A C 1
ATOM 683 O O . ASP A 1 82 ? 5.388 3.342 5.516 1.00 98.69 82 ASP A O 1
ATOM 687 N N . THR A 1 83 ? 3.652 1.938 5.144 1.00 98.12 83 THR A N 1
ATOM 688 C CA . THR A 1 83 ? 4.087 1.504 3.811 1.00 98.12 83 THR A CA 1
ATOM 689 C C . THR A 1 83 ? 4.085 2.655 2.818 1.00 98.12 83 THR A C 1
ATOM 691 O O . THR A 1 83 ? 5.048 2.793 2.063 1.00 98.12 83 THR A O 1
ATOM 694 N N . GLU A 1 84 ? 3.094 3.544 2.903 1.00 98.12 84 GLU A N 1
ATOM 695 C CA . GLU A 1 84 ? 2.908 4.593 1.891 1.00 98.12 84 GLU A CA 1
ATOM 696 C C . GLU A 1 84 ? 3.979 5.685 1.993 1.00 98.12 84 GLU A C 1
ATOM 698 O O . GLU A 1 84 ? 4.475 6.212 1.002 1.00 98.12 84 GLU A O 1
ATOM 703 N N . PHE A 1 85 ? 4.409 6.034 3.210 1.00 98.19 85 PHE A N 1
ATOM 704 C CA . PHE A 1 85 ? 5.530 6.969 3.364 1.00 98.19 85 PHE A CA 1
ATOM 705 C C . PHE A 1 85 ? 6.873 6.308 3.052 1.00 98.19 85 PHE A C 1
ATOM 707 O O . PHE A 1 85 ? 7.786 6.964 2.543 1.00 98.19 85 PHE A O 1
ATOM 714 N N . ALA A 1 86 ? 7.000 5.010 3.327 1.00 97.88 86 ALA A N 1
ATOM 715 C CA . ALA A 1 86 ? 8.211 4.273 3.016 1.00 97.88 86 ALA A CA 1
ATOM 716 C C . ALA A 1 86 ? 8.437 4.124 1.506 1.00 97.88 86 ALA A C 1
ATOM 718 O O . ALA A 1 86 ? 9.572 4.278 1.051 1.00 97.88 86 ALA A O 1
ATOM 719 N N . SER A 1 87 ? 7.381 3.883 0.722 1.00 97.00 87 SER A N 1
ATOM 720 C CA . SER A 1 87 ? 7.466 3.765 -0.739 1.00 97.00 87 SER A CA 1
ATOM 721 C C . SER A 1 87 ? 8.043 5.052 -1.357 1.00 97.00 87 SER A C 1
ATOM 723 O O . SER A 1 87 ? 8.990 5.006 -2.149 1.00 97.00 87 SER A O 1
ATOM 725 N N . VAL A 1 88 ? 7.599 6.223 -0.885 1.00 97.06 88 VAL A N 1
ATOM 726 C CA . VAL A 1 88 ? 8.118 7.541 -1.296 1.00 97.06 88 VAL A CA 1
ATOM 727 C C . VAL A 1 88 ? 9.605 7.691 -0.961 1.00 97.06 88 VAL A C 1
ATOM 729 O O . VAL A 1 88 ? 10.404 8.111 -1.804 1.00 97.06 88 VAL A O 1
ATOM 732 N N . GLU A 1 89 ? 10.006 7.320 0.256 1.00 97.12 89 GLU A N 1
ATOM 733 C CA . GLU A 1 89 ? 11.400 7.388 0.710 1.00 97.12 89 GLU A CA 1
ATOM 734 C C . GLU A 1 89 ? 12.325 6.474 -0.097 1.00 97.12 89 GLU A C 1
ATOM 736 O O . GLU A 1 89 ? 13.443 6.875 -0.446 1.00 97.12 89 GLU A O 1
ATOM 741 N N . GLN A 1 90 ? 11.853 5.270 -0.430 1.00 95.94 90 GLN A N 1
ATOM 742 C CA . GLN A 1 90 ? 12.582 4.312 -1.254 1.00 95.94 90 GLN A CA 1
ATOM 743 C C . GLN A 1 90 ? 12.788 4.840 -2.676 1.00 95.94 90 GLN A C 1
ATOM 745 O O . GLN A 1 90 ? 13.849 4.620 -3.255 1.00 95.94 90 GLN A O 1
ATOM 750 N N . GLN A 1 91 ? 11.806 5.538 -3.251 1.00 95.19 91 GLN A N 1
ATOM 751 C CA . GLN A 1 91 ? 11.730 5.725 -4.702 1.00 95.19 91 GLN A CA 1
ATOM 752 C C . GLN A 1 91 ? 12.069 7.140 -5.187 1.00 95.19 91 GLN A C 1
ATOM 754 O O . GLN A 1 91 ? 12.514 7.294 -6.325 1.00 95.19 91 GLN A O 1
ATOM 759 N N . ARG A 1 92 ? 11.925 8.186 -4.359 1.00 94.69 92 ARG A N 1
ATOM 760 C CA . ARG A 1 92 ? 12.064 9.601 -4.785 1.00 94.69 92 ARG A CA 1
ATOM 761 C C . ARG A 1 92 ? 13.328 9.933 -5.586 1.00 94.69 92 ARG A C 1
ATOM 763 O O . ARG A 1 92 ? 13.317 10.799 -6.457 1.00 94.69 92 ARG A O 1
ATOM 770 N N . HIS A 1 93 ? 14.438 9.258 -5.297 1.00 94.69 93 HIS A N 1
ATOM 771 C CA . HIS A 1 93 ? 15.730 9.523 -5.921 1.00 94.69 93 HIS A CA 1
ATOM 772 C C . HIS A 1 93 ? 15.751 9.116 -7.405 1.00 94.69 93 HIS A C 1
ATOM 774 O O . HIS A 1 93 ? 16.534 9.665 -8.181 1.00 94.69 93 HIS A O 1
ATOM 780 N N . LEU A 1 94 ? 14.856 8.213 -7.819 1.00 97.12 94 LEU A N 1
ATOM 781 C CA . LEU A 1 94 ? 14.729 7.739 -9.196 1.00 97.12 94 LEU A CA 1
ATOM 782 C C . LEU A 1 94 ? 14.266 8.833 -10.162 1.00 97.12 94 LEU A C 1
ATOM 784 O O . LEU A 1 94 ? 14.596 8.774 -11.346 1.00 97.12 94 LEU A O 1
ATOM 788 N N . LEU A 1 95 ? 13.573 9.871 -9.678 1.00 95.75 95 LEU A N 1
ATOM 789 C CA . LEU A 1 95 ? 13.108 10.982 -10.519 1.00 95.75 95 LEU A CA 1
ATOM 790 C C . LEU A 1 95 ? 14.263 11.704 -11.236 1.00 95.75 95 LEU A C 1
ATOM 792 O O . LEU A 1 95 ? 14.092 12.186 -12.363 1.00 95.75 95 LEU A O 1
ATOM 796 N N . ALA A 1 96 ? 15.450 11.733 -10.619 1.00 95.62 96 ALA A N 1
ATOM 797 C CA . ALA A 1 96 ? 16.657 12.330 -11.191 1.00 95.62 96 ALA A CA 1
ATOM 798 C C . ALA A 1 96 ? 17.230 11.524 -12.371 1.00 95.62 96 ALA A C 1
ATOM 800 O O . ALA A 1 96 ? 17.889 12.093 -13.238 1.00 95.62 96 ALA A O 1
ATOM 801 N N . SER A 1 97 ? 16.962 10.218 -12.424 1.00 97.38 97 SER A N 1
ATOM 802 C CA . SER A 1 97 ? 17.457 9.289 -13.447 1.00 97.38 97 SER A CA 1
ATOM 803 C C . SER A 1 97 ? 16.342 8.724 -14.330 1.00 97.38 97 SER A C 1
ATOM 805 O O . SER A 1 97 ? 16.522 7.681 -14.958 1.00 97.38 97 SER A O 1
ATOM 807 N N . ALA A 1 98 ? 15.186 9.396 -14.366 1.00 97.81 98 ALA A N 1
ATOM 808 C CA . ALA A 1 98 ? 14.026 8.945 -15.121 1.00 97.81 98 ALA A CA 1
ATOM 809 C C . ALA A 1 98 ? 14.363 8.668 -16.597 1.00 97.81 98 ALA A C 1
ATOM 811 O O . ALA A 1 98 ? 14.935 9.541 -17.254 1.00 97.81 98 ALA A O 1
ATOM 812 N N . PRO A 1 99 ? 14.006 7.485 -17.137 1.00 97.31 99 PRO A N 1
ATOM 813 C CA . PRO A 1 99 ? 14.359 7.114 -18.504 1.00 97.31 99 PRO A CA 1
ATOM 814 C C . PRO A 1 99 ? 13.606 7.945 -19.548 1.00 97.31 99 PRO A C 1
ATOM 816 O O . PRO A 1 99 ? 14.102 8.128 -20.657 1.00 97.31 99 PRO A O 1
ATOM 819 N N . THR A 1 100 ? 12.425 8.463 -19.200 1.00 97.50 100 THR A N 1
ATOM 820 C CA . THR A 1 100 ? 11.668 9.425 -20.006 1.00 97.50 100 THR A CA 1
ATOM 821 C C . THR A 1 100 ? 10.933 10.418 -19.104 1.00 97.50 100 THR A C 1
ATOM 823 O O . THR A 1 100 ? 10.732 10.157 -17.915 1.00 97.50 100 THR A O 1
ATOM 826 N N . ASP A 1 101 ? 10.464 11.531 -19.673 1.00 97.06 101 ASP A N 1
ATOM 827 C CA . ASP A 1 101 ? 9.606 12.480 -18.950 1.00 97.06 101 ASP A CA 1
ATOM 828 C C . ASP A 1 101 ? 8.267 11.855 -18.534 1.00 97.06 101 ASP A C 1
ATOM 830 O O . ASP A 1 101 ? 7.738 12.183 -17.474 1.00 97.06 101 ASP A O 1
ATOM 834 N N . TYR A 1 102 ? 7.745 10.907 -19.323 1.00 96.81 102 TYR A N 1
ATOM 835 C CA . TYR A 1 102 ? 6.550 10.146 -18.953 1.00 96.81 102 TYR A CA 1
ATOM 836 C C . TYR A 1 102 ? 6.794 9.297 -17.701 1.00 96.81 102 TYR A C 1
ATOM 838 O O . TYR A 1 102 ? 5.968 9.290 -16.795 1.00 96.81 102 TYR A O 1
ATOM 846 N N . ASP A 1 103 ? 7.939 8.616 -17.626 1.00 98.31 103 ASP A N 1
ATOM 847 C CA . ASP A 1 103 ? 8.289 7.801 -16.460 1.00 98.31 103 ASP A CA 1
ATOM 848 C C . ASP A 1 103 ? 8.504 8.676 -15.220 1.00 98.31 103 ASP A C 1
ATOM 850 O O . ASP A 1 103 ? 8.031 8.328 -14.139 1.00 98.31 103 ASP A O 1
ATOM 854 N N . ARG A 1 104 ? 9.132 9.853 -15.381 1.00 97.00 104 ARG A N 1
ATOM 855 C CA . ARG A 1 104 ? 9.243 10.847 -14.302 1.00 97.00 104 ARG A CA 1
ATOM 856 C C . ARG A 1 104 ? 7.867 11.274 -13.797 1.00 97.00 104 ARG A C 1
ATOM 858 O O . ARG A 1 104 ? 7.654 11.293 -12.590 1.00 97.00 104 ARG A O 1
ATOM 865 N N . TYR A 1 105 ? 6.954 11.611 -14.708 1.00 95.38 105 TYR A N 1
ATOM 866 C CA . TYR A 1 105 ? 5.586 11.996 -14.367 1.00 95.38 105 TYR A CA 1
ATOM 867 C C . TYR A 1 105 ? 4.845 10.869 -13.638 1.00 95.38 105 TYR A C 1
ATOM 869 O O . TYR A 1 105 ? 4.267 11.108 -12.583 1.00 95.38 105 TYR A O 1
ATOM 877 N N . ALA A 1 106 ? 4.892 9.642 -14.164 1.00 97.00 106 ALA A N 1
ATOM 878 C CA . ALA A 1 106 ? 4.198 8.502 -13.573 1.00 97.00 106 ALA A CA 1
ATOM 879 C C . ALA A 1 106 ? 4.707 8.199 -12.156 1.00 97.00 106 ALA A C 1
ATOM 881 O O . ALA A 1 106 ? 3.902 8.041 -11.244 1.00 97.00 106 ALA A O 1
ATOM 882 N N . ALA A 1 107 ? 6.027 8.195 -11.949 1.00 97.38 107 ALA A N 1
ATOM 883 C CA . ALA A 1 107 ? 6.610 7.984 -10.628 1.00 97.38 107 ALA A CA 1
ATOM 884 C C . ALA A 1 107 ? 6.295 9.130 -9.652 1.00 97.38 107 ALA A C 1
ATOM 886 O O . ALA A 1 107 ? 5.979 8.869 -8.497 1.00 97.38 107 ALA A O 1
ATOM 887 N N . ALA A 1 108 ? 6.331 10.388 -10.104 1.00 96.19 108 ALA A N 1
ATOM 888 C CA . ALA A 1 108 ? 5.946 11.529 -9.271 1.00 96.19 108 ALA A CA 1
ATOM 889 C C . ALA A 1 108 ? 4.467 11.463 -8.858 1.00 96.19 108 ALA A C 1
ATOM 891 O O . ALA A 1 108 ? 4.142 11.729 -7.703 1.00 96.19 108 ALA A O 1
ATOM 892 N N . ARG A 1 109 ? 3.584 11.054 -9.778 1.00 95.88 109 ARG A N 1
ATOM 893 C CA . ARG A 1 109 ? 2.165 10.836 -9.487 1.00 95.88 109 ARG A CA 1
ATOM 894 C C . ARG A 1 109 ? 1.958 9.722 -8.462 1.00 95.88 109 ARG A C 1
ATOM 896 O O . ARG A 1 109 ? 1.235 9.958 -7.504 1.00 95.88 109 ARG A O 1
ATOM 903 N N . ILE A 1 110 ? 2.609 8.568 -8.632 1.00 97.62 110 ILE A N 1
ATOM 904 C CA . ILE A 1 110 ? 2.540 7.468 -7.657 1.00 97.62 110 ILE A CA 1
ATOM 905 C C . ILE A 1 110 ? 2.956 7.987 -6.279 1.00 97.62 110 ILE A C 1
ATOM 907 O O . ILE A 1 110 ? 2.187 7.901 -5.338 1.00 97.62 110 ILE A O 1
ATOM 911 N N . MET A 1 111 ? 4.098 8.671 -6.160 1.00 97.25 111 MET A N 1
ATOM 912 C CA . MET A 1 111 ? 4.534 9.232 -4.871 1.00 97.25 111 MET A CA 1
ATOM 913 C C . MET A 1 111 ? 3.550 10.253 -4.269 1.00 97.25 111 MET A C 1
ATOM 915 O O . MET A 1 111 ? 3.513 10.424 -3.050 1.00 97.25 111 MET A O 1
ATOM 919 N N . ALA A 1 112 ? 2.786 10.975 -5.091 1.00 97.06 112 ALA A N 1
ATOM 920 C CA . ALA A 1 112 ? 1.733 11.872 -4.623 1.00 97.06 112 ALA A CA 1
ATOM 921 C C . ALA A 1 112 ? 0.516 11.093 -4.091 1.00 97.06 112 ALA A C 1
ATOM 923 O O . ALA A 1 112 ? 0.007 11.414 -3.014 1.00 97.06 112 ALA A O 1
ATOM 924 N N . GLU A 1 113 ? 0.087 10.058 -4.818 1.00 97.75 113 GLU A N 1
ATOM 925 C CA . GLU A 1 113 ? -1.001 9.148 -4.436 1.00 97.75 113 GLU A CA 1
ATOM 926 C C . GLU A 1 113 ? -0.645 8.394 -3.137 1.00 97.75 113 GLU A C 1
ATOM 928 O O . GLU A 1 113 ? -1.407 8.455 -2.175 1.00 97.75 113 GLU A O 1
ATOM 933 N N . GLU A 1 114 ? 0.567 7.850 -3.027 1.00 98.25 114 GLU A N 1
ATOM 934 C CA . GLU A 1 114 ? 1.118 7.214 -1.817 1.00 98.25 114 GLU A CA 1
ATOM 935 C C . GLU A 1 114 ? 1.109 8.164 -0.603 1.00 98.25 114 GLU A C 1
ATOM 937 O O . GLU A 1 114 ? 0.627 7.834 0.483 1.00 98.25 114 GLU A O 1
ATOM 942 N N . GLN A 1 115 ? 1.538 9.421 -0.774 1.00 97.94 115 GLN A N 1
ATOM 943 C CA . GLN A 1 115 ? 1.428 10.413 0.304 1.00 97.94 115 GLN A CA 1
ATOM 944 C C . GLN A 1 115 ? -0.021 10.657 0.722 1.00 97.94 115 GLN A C 1
ATOM 946 O O . GLN A 1 115 ? -0.283 10.816 1.915 1.00 97.94 115 GLN A O 1
ATOM 951 N N . ARG A 1 116 ? -0.970 10.666 -0.222 1.00 98.19 116 ARG A N 1
ATOM 952 C CA . ARG A 1 116 ? -2.400 10.792 0.087 1.00 98.19 116 ARG A CA 1
ATOM 953 C C . ARG A 1 116 ? -2.920 9.580 0.858 1.00 98.19 116 ARG A C 1
ATOM 955 O O . ARG A 1 116 ? -3.755 9.751 1.746 1.00 98.19 116 ARG A O 1
ATOM 962 N N . HIS A 1 117 ? -2.437 8.376 0.559 1.00 98.69 117 HIS A N 1
ATOM 963 C CA . HIS A 1 117 ? -2.797 7.155 1.287 1.00 98.69 117 HIS A CA 1
ATOM 964 C C . HIS A 1 117 ? -2.299 7.227 2.734 1.00 98.69 117 HIS A C 1
ATOM 966 O O . HIS A 1 117 ? -3.090 7.080 3.672 1.00 98.69 117 HIS A O 1
ATOM 972 N N . GLY A 1 118 ? -1.029 7.590 2.937 1.00 98.50 118 GLY A N 1
ATOM 973 C CA . GLY A 1 118 ? -0.456 7.781 4.272 1.00 98.50 118 GLY A CA 1
ATOM 974 C C . GLY A 1 118 ? -1.170 8.891 5.051 1.00 98.50 118 GLY A C 1
ATOM 975 O O . GLY A 1 118 ? -1.478 8.745 6.237 1.00 98.50 118 GLY A O 1
ATOM 976 N N . TRP A 1 119 ? -1.527 9.979 4.366 1.00 98.44 119 TRP A N 1
ATOM 977 C CA . TRP A 1 119 ? -2.317 11.094 4.891 1.00 98.44 119 TRP A CA 1
ATOM 978 C C . TRP A 1 119 ? -3.738 10.666 5.296 1.00 98.44 119 TRP A C 1
ATOM 980 O O . TRP A 1 119 ? -4.215 11.034 6.371 1.00 98.44 119 TRP A O 1
ATOM 990 N N . GLN A 1 120 ? -4.401 9.817 4.505 1.00 98.75 120 GLN A N 1
ATOM 991 C CA . GLN A 1 120 ? -5.697 9.218 4.838 1.00 98.75 120 GLN A CA 1
ATOM 992 C C . GLN A 1 120 ? -5.605 8.338 6.096 1.00 98.75 120 GLN A C 1
ATOM 994 O O . GLN A 1 120 ? -6.472 8.423 6.971 1.00 98.75 120 GLN A O 1
ATOM 999 N N . MET A 1 121 ? -4.561 7.513 6.224 1.00 98.81 121 MET A N 1
ATOM 1000 C CA . MET A 1 121 ? -4.352 6.669 7.410 1.00 98.81 121 MET A CA 1
ATOM 1001 C C . MET A 1 121 ? -4.040 7.506 8.655 1.00 98.81 121 MET A C 1
ATOM 1003 O O . MET A 1 121 ? -4.618 7.276 9.721 1.00 98.81 121 MET A O 1
ATOM 1007 N N . ALA A 1 122 ? -3.201 8.534 8.520 1.00 98.75 122 ALA A N 1
ATOM 1008 C CA . ALA A 1 122 ? -2.931 9.485 9.591 1.00 98.75 122 ALA A CA 1
ATOM 1009 C C . ALA A 1 122 ? -4.203 10.207 10.050 1.00 98.75 122 ALA A C 1
ATOM 1011 O O . ALA A 1 122 ? -4.431 10.332 11.254 1.00 98.75 122 ALA A O 1
ATOM 1012 N N . TYR A 1 123 ? -5.071 10.614 9.120 1.00 98.69 123 TYR A N 1
ATOM 1013 C CA . TYR A 1 123 ? -6.364 11.210 9.449 1.00 98.69 123 TYR A CA 1
ATOM 1014 C C . TYR A 1 123 ? -7.228 10.257 10.279 1.00 98.69 123 TYR A C 1
ATOM 1016 O O . TYR A 1 123 ? -7.739 10.646 11.330 1.00 98.69 123 TYR A O 1
ATOM 1024 N N . LEU A 1 124 ? -7.336 8.983 9.882 1.00 98.75 124 LEU A N 1
ATOM 1025 C CA . LEU A 1 124 ? -8.084 7.993 10.662 1.00 98.75 124 LEU A CA 1
ATOM 1026 C C . LEU A 1 124 ? -7.549 7.872 12.099 1.00 98.75 124 LEU A C 1
ATOM 1028 O O . LEU A 1 124 ? -8.326 7.881 13.058 1.00 98.75 124 LEU A O 1
ATOM 1032 N N . LEU A 1 125 ? -6.225 7.811 12.262 1.00 98.75 125 LEU A N 1
ATOM 1033 C CA . LEU A 1 125 ? -5.571 7.755 13.571 1.00 98.75 125 LEU A CA 1
ATOM 1034 C C . LEU A 1 125 ? -5.874 9.005 14.411 1.00 98.75 125 LEU A C 1
ATOM 1036 O O . LEU A 1 125 ? -6.332 8.893 15.552 1.00 98.75 125 LEU A O 1
ATOM 1040 N N . MET A 1 126 ? -5.660 10.188 13.837 1.00 98.31 126 MET A N 1
ATOM 1041 C CA . MET A 1 126 ? -5.841 11.482 14.499 1.00 98.31 126 MET A CA 1
ATOM 1042 C C . MET A 1 126 ? -7.297 11.724 14.912 1.00 98.31 126 MET A C 1
ATOM 1044 O O . MET A 1 126 ? -7.555 12.202 16.019 1.00 98.31 126 MET A O 1
ATOM 1048 N N . THR A 1 127 ? -8.252 11.375 14.049 1.00 98.19 127 THR A N 1
ATOM 1049 C CA . THR A 1 127 ? -9.675 11.674 14.242 1.00 98.19 127 THR A CA 1
ATOM 1050 C C . THR A 1 127 ? -10.372 10.673 15.157 1.00 98.19 127 THR A C 1
ATOM 1052 O O . THR A 1 127 ? -11.181 11.077 15.994 1.00 98.19 127 THR A O 1
ATOM 1055 N N . TYR A 1 128 ? -10.075 9.375 15.036 1.00 98.12 128 TYR A N 1
ATOM 1056 C CA . TYR A 1 128 ? -10.898 8.340 15.671 1.00 98.12 128 TYR A CA 1
ATOM 1057 C C . TYR A 1 128 ? -10.266 7.691 16.908 1.00 98.12 128 TYR A C 1
ATOM 1059 O O . TYR A 1 128 ? -11.004 7.124 17.714 1.00 98.12 128 TYR A O 1
ATOM 1067 N N . PHE A 1 129 ? -8.946 7.794 17.114 1.00 97.88 129 PHE A N 1
ATOM 1068 C CA . PHE A 1 129 ? -8.229 7.014 18.141 1.00 97.88 129 PHE A CA 1
ATOM 1069 C C . PHE A 1 129 ? -7.528 7.854 19.226 1.00 97.88 129 PHE A C 1
ATOM 1071 O O . PHE A 1 129 ? -6.700 7.350 19.993 1.00 97.88 129 PHE A O 1
ATOM 1078 N N . GLY A 1 130 ? -7.881 9.136 19.350 1.00 95.75 130 GLY A N 1
ATOM 1079 C CA . GLY A 1 130 ? -7.497 9.979 20.485 1.00 95.75 130 GLY A CA 1
ATOM 1080 C C . GLY A 1 130 ? -5.980 10.105 20.681 1.00 95.75 130 GLY A C 1
ATOM 1081 O O . GLY A 1 130 ? -5.228 10.341 19.743 1.00 95.75 130 GLY A O 1
ATOM 1082 N N . GLN A 1 131 ? -5.494 10.010 21.925 1.00 95.94 131 GLN A N 1
ATOM 1083 C CA . GLN A 1 131 ? -4.061 10.188 22.214 1.00 95.94 131 GLN A CA 1
ATOM 1084 C C . GLN A 1 131 ? -3.176 9.081 21.621 1.00 95.94 131 GLN A C 1
ATOM 1086 O O . GLN A 1 131 ? -2.057 9.370 21.207 1.00 95.94 131 GLN A O 1
ATOM 1091 N N . GLN A 1 132 ? -3.657 7.836 21.583 1.00 96.19 132 GLN A N 1
ATOM 1092 C CA . GLN A 1 132 ? -2.907 6.725 20.995 1.00 96.19 132 GLN A CA 1
ATOM 1093 C C . GLN A 1 132 ? -2.796 6.901 19.479 1.00 96.19 132 GLN A C 1
ATOM 1095 O O . GLN A 1 132 ? -1.690 6.847 18.953 1.00 96.19 132 GLN A O 1
ATOM 1100 N N . GLY A 1 133 ? -3.902 7.239 18.809 1.00 97.94 133 GLY A N 1
ATOM 1101 C CA . GLY A 1 133 ? -3.901 7.562 17.383 1.00 97.94 133 GLY A CA 1
ATOM 1102 C C . GLY A 1 133 ? -2.935 8.691 17.025 1.00 97.94 133 GLY A C 1
ATOM 1103 O O . GLY A 1 133 ? -2.115 8.529 16.131 1.00 97.94 133 GLY A O 1
ATOM 1104 N N . ARG A 1 134 ? -2.928 9.787 17.797 1.00 97.94 134 ARG A N 1
ATOM 1105 C CA . ARG A 1 134 ? -1.963 10.889 17.616 1.00 97.94 134 ARG A CA 1
ATOM 1106 C C . ARG A 1 134 ? -0.502 10.438 17.665 1.00 97.94 134 ARG A C 1
ATOM 1108 O O . ARG A 1 134 ? 0.318 10.922 16.893 1.00 97.94 134 ARG A O 1
ATOM 1115 N N . ARG A 1 135 ? -0.168 9.512 18.571 1.00 98.00 135 ARG A N 1
ATOM 1116 C CA . ARG A 1 135 ? 1.195 8.967 18.683 1.00 98.00 135 ARG A CA 1
ATOM 1117 C C . ARG A 1 135 ? 1.553 8.120 17.476 1.00 98.00 135 ARG A C 1
ATOM 1119 O O . ARG A 1 135 ? 2.637 8.288 16.938 1.00 98.00 135 ARG A O 1
ATOM 1126 N N . GLU A 1 136 ? 0.658 7.236 17.053 1.00 98.38 136 GLU A N 1
ATOM 1127 C CA . GLU A 1 136 ? 0.929 6.392 15.891 1.00 98.38 136 GLU A CA 1
ATOM 1128 C C . GLU A 1 136 ? 1.010 7.208 14.599 1.00 98.38 136 GLU A C 1
ATOM 1130 O O . GLU A 1 136 ? 1.934 6.992 13.823 1.00 98.38 136 GLU A O 1
ATOM 1135 N N . ALA A 1 137 ? 0.143 8.211 14.417 1.00 98.44 137 ALA A N 1
ATOM 1136 C CA . ALA A 1 137 ? 0.205 9.132 13.283 1.00 98.44 137 ALA A CA 1
ATOM 1137 C C . ALA A 1 137 ? 1.530 9.906 13.244 1.00 98.44 137 ALA A C 1
ATOM 1139 O O . ALA A 1 137 ? 2.106 10.088 12.176 1.00 98.44 137 ALA A O 1
ATOM 1140 N N . GLN A 1 138 ? 2.042 10.339 14.400 1.00 97.81 138 GLN A N 1
ATOM 1141 C CA . GLN A 1 138 ? 3.345 10.999 14.471 1.00 97.81 138 GLN A CA 1
ATOM 1142 C C . GLN A 1 138 ? 4.487 10.044 14.100 1.00 97.81 138 GLN A C 1
ATOM 1144 O O . GLN A 1 138 ? 5.368 10.411 13.325 1.00 97.81 138 GLN A O 1
ATOM 1149 N N . LYS A 1 139 ? 4.451 8.801 14.591 1.00 97.81 139 LYS A N 1
ATOM 1150 C CA . LYS A 1 139 ? 5.479 7.798 14.284 1.00 97.81 139 LYS A CA 1
ATOM 1151 C C . LYS A 1 139 ? 5.561 7.443 12.797 1.00 97.81 139 LYS A C 1
ATOM 1153 O O . LYS A 1 139 ? 6.641 7.074 12.349 1.00 97.81 139 LYS A O 1
ATOM 1158 N N . LEU A 1 140 ? 4.462 7.568 12.039 1.00 98.25 140 LEU A N 1
ATOM 1159 C CA . LEU A 1 140 ? 4.471 7.390 10.578 1.00 98.25 140 LEU A CA 1
ATOM 1160 C C . LEU A 1 140 ? 5.493 8.309 9.889 1.00 98.25 140 LEU A C 1
ATOM 1162 O O . LEU A 1 140 ? 6.104 7.918 8.897 1.00 98.25 140 LEU A O 1
ATOM 1166 N N . LEU A 1 141 ? 5.679 9.515 10.434 1.00 97.88 141 LEU A N 1
ATOM 1167 C CA . LEU A 1 141 ? 6.604 10.521 9.921 1.00 97.88 141 LEU A CA 1
ATOM 1168 C C . LEU A 1 141 ? 8.003 10.389 10.533 1.00 97.88 141 LEU A C 1
ATOM 1170 O O . LEU A 1 141 ? 8.969 10.860 9.945 1.00 97.88 141 LEU A O 1
ATOM 1174 N N . GLU A 1 142 ? 8.129 9.817 11.732 1.00 96.00 142 GLU A N 1
ATOM 1175 C CA . GLU A 1 142 ? 9.416 9.688 12.432 1.00 96.00 142 GLU A CA 1
ATOM 1176 C C . GLU A 1 142 ? 10.288 8.566 11.875 1.00 96.00 142 GLU A C 1
ATOM 1178 O O . GLU A 1 142 ? 11.503 8.743 11.826 1.00 96.00 142 GLU A O 1
ATOM 1183 N N . ARG A 1 143 ? 9.672 7.457 11.451 1.00 96.75 143 ARG A N 1
ATOM 1184 C CA . ARG A 1 143 ? 10.374 6.355 10.786 1.00 96.75 143 ARG A CA 1
ATOM 1185 C C . ARG A 1 143 ? 10.846 6.763 9.393 1.00 96.75 143 ARG A C 1
ATOM 1187 O O . ARG A 1 143 ? 10.246 7.627 8.751 1.00 96.75 143 ARG A O 1
ATOM 1194 N N . ASN A 1 144 ? 11.908 6.122 8.927 1.00 95.00 144 ASN A N 1
ATOM 1195 C CA . ASN A 1 144 ? 12.527 6.334 7.637 1.00 95.00 144 ASN A CA 1
ATOM 1196 C C . ASN A 1 144 ? 13.103 5.036 7.038 1.00 95.00 144 ASN A C 1
ATOM 1198 O O . ASN A 1 144 ? 13.935 4.351 7.635 1.00 95.00 144 ASN A O 1
ATOM 1202 N N . ALA A 1 145 ? 12.742 4.745 5.788 1.00 94.44 145 ALA A N 1
ATOM 1203 C CA . ALA A 1 145 ? 13.224 3.575 5.056 1.00 94.44 145 ALA A CA 1
ATOM 1204 C C . ALA A 1 145 ? 14.759 3.525 4.917 1.00 94.44 145 ALA A C 1
ATOM 1206 O O . ALA A 1 145 ? 15.338 2.444 4.818 1.00 94.44 145 ALA A O 1
ATOM 1207 N N . GLN A 1 146 ? 15.430 4.683 4.911 1.00 89.81 146 GLN A N 1
ATOM 1208 C CA . GLN A 1 146 ? 16.889 4.783 4.781 1.00 89.81 146 GLN A CA 1
ATOM 1209 C C . GLN A 1 146 ? 17.621 4.409 6.075 1.00 89.81 146 GLN A C 1
ATOM 1211 O O . GLN A 1 146 ? 18.752 3.929 6.010 1.00 89.81 146 GLN A O 1
ATOM 1216 N N . ASP A 1 147 ? 16.963 4.578 7.224 1.00 93.44 147 ASP A N 1
ATOM 1217 C CA . ASP A 1 147 ? 17.470 4.168 8.538 1.00 93.44 147 ASP A CA 1
ATOM 1218 C C . ASP A 1 147 ? 17.117 2.704 8.860 1.00 93.44 147 ASP A C 1
ATOM 1220 O O . ASP A 1 147 ? 17.635 2.123 9.817 1.00 93.44 147 ASP A O 1
ATOM 1224 N N . GLY A 1 148 ? 16.270 2.079 8.034 1.00 94.19 148 GLY A N 1
ATOM 1225 C CA . GLY A 1 148 ? 15.882 0.678 8.160 1.00 94.19 148 GLY A CA 1
ATOM 1226 C C . GLY A 1 148 ? 14.858 0.409 9.263 1.00 94.19 148 GLY A C 1
ATOM 1227 O O . GLY A 1 148 ? 14.746 -0.733 9.712 1.00 94.19 148 GLY A O 1
ATOM 1228 N N . ASP A 1 149 ? 14.141 1.434 9.727 1.00 95.94 149 ASP A N 1
ATOM 1229 C CA . ASP A 1 149 ? 13.232 1.351 10.874 1.00 95.94 149 ASP A CA 1
ATOM 1230 C C . ASP A 1 149 ? 11.737 1.316 10.492 1.00 95.94 149 ASP A C 1
ATOM 1232 O O . ASP A 1 149 ? 10.887 1.274 11.389 1.00 95.94 149 ASP A O 1
ATOM 1236 N N . ARG A 1 150 ? 11.397 1.263 9.189 1.00 97.75 150 ARG A N 1
ATOM 1237 C CA . ARG A 1 150 ? 10.019 0.997 8.729 1.00 97.75 150 ARG A CA 1
ATOM 1238 C C . ARG A 1 150 ? 9.550 -0.369 9.213 1.00 97.75 150 ARG A C 1
ATOM 1240 O O . ARG A 1 150 ? 10.344 -1.303 9.334 1.00 97.75 150 ARG A O 1
ATOM 1247 N N . LEU A 1 151 ? 8.253 -0.489 9.487 1.00 97.44 151 LEU A N 1
ATOM 1248 C CA . LEU A 1 151 ? 7.683 -1.642 10.191 1.00 97.44 151 LEU A CA 1
ATOM 1249 C C . LEU A 1 151 ? 7.850 -2.951 9.417 1.00 97.44 151 LEU A C 1
ATOM 1251 O O . LEU A 1 151 ? 8.076 -4.004 10.013 1.00 97.44 151 LEU A O 1
ATOM 1255 N N . LEU A 1 152 ? 7.737 -2.885 8.092 1.00 97.00 152 LEU A N 1
ATOM 1256 C CA . LEU A 1 152 ? 7.831 -4.039 7.212 1.00 97.00 152 LEU A CA 1
ATOM 1257 C C . LEU A 1 152 ? 9.173 -4.028 6.480 1.00 97.00 152 LEU A C 1
ATOM 1259 O O . LEU A 1 152 ? 9.498 -3.091 5.755 1.00 97.00 152 LEU A O 1
ATOM 1263 N N . GLY A 1 153 ? 9.945 -5.109 6.620 1.00 93.88 153 GLY A N 1
ATOM 1264 C CA . GLY A 1 153 ? 11.298 -5.205 6.061 1.00 93.88 153 GLY A CA 1
ATOM 1265 C C . GLY A 1 153 ? 11.377 -4.992 4.543 1.00 93.88 153 GLY A C 1
ATOM 1266 O O . GLY A 1 153 ? 12.395 -4.509 4.054 1.00 93.88 153 GLY A O 1
ATOM 1267 N N . ALA A 1 154 ? 10.307 -5.295 3.798 1.00 93.62 154 ALA A N 1
ATOM 1268 C CA . ALA A 1 154 ? 10.187 -5.011 2.363 1.00 93.62 154 ALA A CA 1
ATOM 1269 C C . ALA A 1 154 ? 10.380 -3.521 2.029 1.00 93.62 154 ALA A C 1
ATOM 1271 O O . ALA A 1 154 ? 11.037 -3.177 1.046 1.00 93.62 154 ALA A O 1
ATOM 1272 N N . PHE A 1 155 ? 9.868 -2.652 2.894 1.00 96.19 155 PHE A N 1
ATOM 1273 C CA . PHE A 1 155 ? 9.862 -1.202 2.736 1.00 96.19 155 PHE A CA 1
ATOM 1274 C C . PHE A 1 155 ? 11.150 -0.534 3.242 1.00 96.19 155 PHE A C 1
ATOM 1276 O O . PHE A 1 155 ? 11.322 0.671 3.117 1.00 96.19 155 PHE A O 1
ATOM 1283 N N . ASN A 1 156 ? 12.099 -1.330 3.745 1.00 96.00 156 ASN A N 1
ATOM 1284 C CA . ASN A 1 156 ? 13.479 -0.918 4.016 1.00 96.00 156 ASN A CA 1
ATOM 1285 C C . ASN A 1 156 ? 14.454 -1.416 2.930 1.00 96.00 156 ASN A C 1
ATOM 1287 O O . ASN A 1 156 ? 15.662 -1.186 3.012 1.00 96.00 156 ASN A O 1
ATOM 1291 N N . ARG A 1 157 ? 13.975 -2.157 1.916 1.00 93.75 157 ARG A N 1
ATOM 1292 C CA . ARG A 1 157 ? 14.854 -2.714 0.877 1.00 93.75 157 ARG A CA 1
ATOM 1293 C C . ARG A 1 157 ? 15.320 -1.626 -0.099 1.00 93.75 157 ARG A C 1
ATOM 1295 O O . ARG A 1 157 ? 14.513 -0.796 -0.512 1.00 93.75 157 ARG A O 1
ATOM 1302 N N . PRO A 1 158 ? 16.584 -1.656 -0.556 1.00 90.06 158 PRO A N 1
ATOM 1303 C CA . PRO A 1 158 ? 17.058 -0.718 -1.568 1.00 90.06 158 PRO A CA 1
ATOM 1304 C C . PRO A 1 158 ? 16.333 -0.848 -2.918 1.00 90.06 158 PRO A C 1
ATOM 1306 O O . PRO A 1 158 ? 16.105 -1.959 -3.421 1.00 90.06 158 PRO A O 1
ATOM 1309 N N . MET A 1 159 ? 16.080 0.313 -3.527 1.00 94.25 159 MET A N 1
ATOM 1310 C CA . MET A 1 159 ? 15.414 0.512 -4.821 1.00 94.25 159 MET A CA 1
ATOM 1311 C C . MET A 1 159 ? 16.295 1.345 -5.783 1.00 94.25 159 MET A C 1
ATOM 1313 O O . MET A 1 159 ? 15.916 2.446 -6.162 1.00 94.25 159 MET A O 1
ATOM 1317 N N . PRO A 1 160 ? 17.511 0.897 -6.139 1.00 95.12 160 PRO A N 1
ATOM 1318 C CA . PRO A 1 160 ? 18.522 1.760 -6.764 1.00 95.12 160 PRO A CA 1
ATOM 1319 C C . PRO A 1 160 ? 18.233 2.192 -8.210 1.00 95.12 160 PRO A C 1
ATOM 1321 O O . PRO A 1 160 ? 18.867 3.128 -8.699 1.00 95.12 160 PRO A O 1
ATOM 1324 N N . HIS A 1 161 ? 17.363 1.492 -8.941 1.00 96.62 161 HIS A N 1
ATOM 1325 C CA . HIS A 1 161 ? 17.161 1.752 -10.367 1.00 96.62 161 HIS A CA 1
ATOM 1326 C C . HIS A 1 161 ? 15.741 1.439 -10.847 1.00 96.62 161 HIS A C 1
ATOM 1328 O O . HIS A 1 161 ? 14.988 0.692 -10.229 1.00 96.62 161 HIS A O 1
ATOM 1334 N N . TRP A 1 162 ? 15.405 1.936 -12.036 1.00 98.44 162 TRP A N 1
ATOM 1335 C CA . TRP A 1 162 ? 14.063 1.844 -12.617 1.00 98.44 162 TRP A CA 1
ATOM 1336 C C . TRP A 1 162 ? 13.545 0.424 -12.866 1.00 98.44 162 TRP A C 1
ATOM 1338 O O . TRP A 1 162 ? 12.343 0.202 -12.779 1.00 98.44 162 TRP A O 1
ATOM 1348 N N . LEU A 1 163 ? 14.421 -0.559 -13.109 1.00 98.25 163 LEU A N 1
ATOM 1349 C CA . LEU A 1 163 ? 13.982 -1.958 -13.185 1.00 98.25 163 LEU A CA 1
ATOM 1350 C C . LEU A 1 163 ? 13.426 -2.462 -11.839 1.00 98.25 163 LEU A C 1
ATOM 1352 O O . LEU A 1 163 ? 12.471 -3.232 -11.836 1.00 98.25 163 LEU A O 1
ATOM 1356 N N . ASP A 1 164 ? 13.969 -2.006 -10.703 1.00 98.00 164 ASP A N 1
ATOM 1357 C CA . ASP A 1 164 ? 13.396 -2.348 -9.404 1.00 98.00 164 ASP A CA 1
ATOM 1358 C C . ASP A 1 164 ? 12.043 -1.654 -9.237 1.00 98.00 164 ASP A C 1
ATOM 1360 O O . ASP A 1 164 ? 11.093 -2.307 -8.834 1.00 98.00 164 ASP A O 1
ATOM 1364 N N . PHE A 1 165 ? 11.930 -0.376 -9.613 1.00 98.62 165 PHE A N 1
ATOM 1365 C CA . PHE A 1 165 ? 10.678 0.383 -9.518 1.00 98.62 165 PHE A CA 1
ATOM 1366 C C . PHE A 1 165 ? 9.536 -0.251 -10.316 1.00 98.62 165 PHE A C 1
ATOM 1368 O O . PHE A 1 165 ? 8.434 -0.412 -9.795 1.00 98.62 165 PHE A O 1
ATOM 1375 N N . PHE A 1 166 ? 9.786 -0.669 -11.560 1.00 98.75 166 PHE A N 1
ATOM 1376 C CA . PHE A 1 166 ? 8.755 -1.334 -12.359 1.00 98.75 166 PHE A CA 1
ATOM 1377 C C . PHE A 1 166 ? 8.379 -2.711 -11.803 1.00 98.75 166 PHE A C 1
ATOM 1379 O O . PHE A 1 166 ? 7.206 -3.066 -11.824 1.00 98.75 166 PHE A O 1
ATOM 1386 N N . CYS A 1 167 ? 9.333 -3.477 -11.266 1.00 98.50 167 CYS A N 1
ATOM 1387 C CA . CYS A 1 167 ? 9.018 -4.723 -10.564 1.00 98.50 167 CYS A CA 1
ATOM 1388 C C . CYS A 1 167 ? 8.249 -4.469 -9.257 1.00 98.50 167 CYS A C 1
ATOM 1390 O O . CYS A 1 167 ? 7.303 -5.185 -8.954 1.00 98.50 167 CYS A O 1
ATOM 1392 N N . TYR A 1 168 ? 8.619 -3.449 -8.488 1.00 98.44 168 TYR A N 1
ATOM 1393 C CA . TYR A 1 168 ? 7.963 -3.092 -7.234 1.00 98.44 168 TYR A CA 1
ATOM 1394 C C . TYR A 1 168 ? 6.509 -2.696 -7.464 1.00 98.44 168 TYR A C 1
ATOM 1396 O O . TYR A 1 168 ? 5.616 -3.341 -6.934 1.00 98.44 168 TYR A O 1
ATOM 1404 N N . THR A 1 169 ? 6.270 -1.738 -8.356 1.00 98.06 169 THR A N 1
ATOM 1405 C CA . THR A 1 169 ? 4.912 -1.302 -8.722 1.00 98.06 169 THR A CA 1
ATOM 1406 C C . THR A 1 169 ? 4.098 -2.415 -9.396 1.00 98.06 169 THR A C 1
ATOM 1408 O O . THR A 1 169 ? 2.871 -2.404 -9.391 1.00 98.06 169 THR A O 1
ATOM 1411 N N . MET A 1 170 ? 4.758 -3.433 -9.960 1.00 97.81 170 MET A N 1
ATOM 1412 C CA . MET A 1 170 ? 4.093 -4.618 -10.505 1.00 97.81 170 MET A CA 1
ATOM 1413 C C . MET A 1 170 ? 3.670 -5.635 -9.433 1.00 97.81 170 MET A C 1
ATOM 1415 O O . MET A 1 170 ? 2.599 -6.244 -9.561 1.00 97.81 170 MET A O 1
ATOM 1419 N N . PHE A 1 171 ? 4.523 -5.863 -8.429 1.00 98.31 171 PHE A N 1
ATOM 1420 C CA . PHE A 1 171 ? 4.409 -6.986 -7.493 1.00 98.31 171 PHE A CA 1
ATOM 1421 C C . PHE A 1 171 ? 4.112 -6.568 -6.048 1.00 98.31 171 PHE A C 1
ATOM 1423 O O . PHE A 1 171 ? 3.298 -7.231 -5.413 1.00 98.31 171 PHE A O 1
ATOM 1430 N N . VAL A 1 172 ? 4.739 -5.511 -5.528 1.00 98.19 172 VAL A N 1
ATOM 1431 C CA . VAL A 1 172 ? 4.585 -5.038 -4.140 1.00 98.19 172 VAL A CA 1
ATOM 1432 C C . VAL A 1 172 ? 3.348 -4.157 -3.986 1.00 98.19 172 VAL A C 1
ATOM 1434 O O . VAL A 1 172 ? 2.505 -4.475 -3.160 1.00 98.19 172 VAL A O 1
ATOM 1437 N N . ASP A 1 173 ? 3.148 -3.157 -4.842 1.00 97.81 173 ASP A N 1
ATOM 1438 C CA . ASP A 1 173 ? 1.905 -2.352 -4.873 1.00 97.81 173 ASP A CA 1
ATOM 1439 C C . ASP A 1 173 ? 0.672 -3.248 -5.078 1.00 97.81 173 ASP A C 1
ATOM 1441 O O . ASP A 1 173 ? -0.427 -3.034 -4.564 1.00 97.81 173 ASP A O 1
ATOM 1445 N N . ARG A 1 174 ? 0.871 -4.373 -5.774 1.00 97.75 174 ARG A N 1
ATOM 1446 C CA . ARG A 1 174 ? -0.181 -5.371 -5.932 1.00 97.75 174 ARG A CA 1
ATOM 1447 C C . ARG A 1 174 ? -0.549 -6.037 -4.611 1.00 97.75 174 ARG A C 1
ATOM 1449 O O . ARG A 1 174 ? -1.734 -6.279 -4.431 1.00 97.75 174 ARG A O 1
ATOM 1456 N N . ASP A 1 175 ? 0.383 -6.289 -3.689 1.00 97.31 175 ASP A N 1
ATOM 1457 C CA . ASP A 1 175 ? 0.019 -6.656 -2.309 1.00 97.31 175 ASP A CA 1
ATOM 1458 C C . ASP A 1 175 ? -0.840 -5.554 -1.673 1.00 97.31 175 ASP A C 1
ATOM 1460 O O . ASP A 1 175 ? -1.916 -5.867 -1.167 1.00 97.31 175 ASP A O 1
ATOM 1464 N N . GLY A 1 176 ? -0.462 -4.280 -1.826 1.00 96.31 176 GLY A N 1
ATOM 1465 C CA . GLY A 1 176 ? -1.265 -3.122 -1.411 1.00 96.31 176 GLY A CA 1
ATOM 1466 C C . GLY A 1 176 ? -2.725 -3.226 -1.860 1.00 96.31 176 GLY A C 1
ATOM 1467 O O . GLY A 1 176 ? -3.637 -3.196 -1.032 1.00 96.31 176 GLY A O 1
ATOM 1468 N N . LYS A 1 177 ? -2.976 -3.513 -3.145 1.00 97.94 177 LYS A N 1
ATOM 1469 C CA . LYS A 1 177 ? -4.331 -3.812 -3.651 1.00 97.94 177 LYS A CA 1
ATOM 1470 C C . LYS A 1 177 ? -5.037 -4.898 -2.823 1.00 97.94 177 LYS A C 1
ATOM 1472 O O . LYS A 1 177 ? -6.200 -4.703 -2.463 1.00 97.94 177 LYS A O 1
ATOM 1477 N N . PHE A 1 178 ? -4.387 -6.030 -2.538 1.00 98.38 178 PHE A N 1
ATOM 1478 C CA . PHE A 1 178 ? -4.982 -7.117 -1.747 1.00 98.38 178 PHE A CA 1
ATOM 1479 C C . PHE A 1 178 ? -5.272 -6.690 -0.302 1.00 98.38 178 PHE A C 1
ATOM 1481 O O . PHE A 1 178 ? -6.375 -6.938 0.196 1.00 98.38 178 PHE A O 1
ATOM 1488 N N . GLN A 1 179 ? -4.332 -6.002 0.351 1.00 98.25 179 GLN A N 1
ATOM 1489 C CA . GLN A 1 179 ? -4.492 -5.476 1.709 1.00 98.25 179 GLN A CA 1
ATOM 1490 C C . GLN A 1 179 ? -5.677 -4.505 1.798 1.00 98.25 179 GLN A C 1
ATOM 1492 O O . GLN A 1 179 ? -6.576 -4.700 2.622 1.00 98.25 179 GLN A O 1
ATOM 1497 N N . LEU A 1 180 ? -5.741 -3.529 0.889 1.00 98.38 180 LEU A N 1
ATOM 1498 C CA . LEU A 1 180 ? -6.824 -2.548 0.807 1.00 98.38 180 LEU A CA 1
ATOM 1499 C C . LEU A 1 180 ? -8.179 -3.215 0.520 1.00 98.38 180 LEU A C 1
ATOM 1501 O O . LEU A 1 180 ? -9.194 -2.860 1.123 1.00 98.38 180 LEU A O 1
ATOM 1505 N N . GLY A 1 181 ? -8.222 -4.216 -0.366 1.00 98.19 181 GLY A N 1
ATOM 1506 C CA . GLY A 1 181 ? -9.451 -4.967 -0.641 1.00 98.19 181 GLY A CA 1
ATOM 1507 C C . GLY A 1 181 ? -9.970 -5.717 0.581 1.00 98.19 181 GLY A C 1
ATOM 1508 O O . GLY A 1 181 ? -11.152 -5.597 0.906 1.00 98.19 181 GLY A O 1
ATOM 1509 N N . MET A 1 182 ? -9.087 -6.403 1.307 1.00 98.50 182 MET A N 1
ATOM 1510 C CA . MET A 1 182 ? -9.431 -7.099 2.551 1.00 98.50 182 MET A CA 1
ATOM 1511 C C . MET A 1 182 ? -9.873 -6.145 3.672 1.00 98.50 182 MET A C 1
ATOM 1513 O O . MET A 1 182 ? -10.746 -6.485 4.470 1.00 98.50 182 MET A O 1
ATOM 1517 N N . LEU A 1 183 ? -9.296 -4.942 3.745 1.00 98.62 183 LEU A N 1
ATOM 1518 C CA . LEU A 1 183 ? -9.703 -3.909 4.706 1.00 98.62 183 LEU A CA 1
ATOM 1519 C C . LEU A 1 183 ? -11.000 -3.197 4.295 1.00 98.62 183 LEU A C 1
ATOM 1521 O O . LEU A 1 183 ? -11.685 -2.628 5.147 1.00 98.62 183 LEU A O 1
ATOM 1525 N N . SER A 1 184 ? -11.394 -3.263 3.018 1.00 98.25 184 SER A N 1
ATOM 1526 C CA . SER A 1 184 ? -12.618 -2.615 2.521 1.00 98.25 184 SER A CA 1
ATOM 1527 C C . SER A 1 184 ? -13.905 -3.229 3.083 1.00 98.25 184 SER A C 1
ATOM 1529 O O . SER A 1 184 ? -14.969 -2.614 3.004 1.00 98.25 184 SER A O 1
ATOM 1531 N N . THR A 1 185 ? -13.813 -4.411 3.698 1.00 98.00 185 THR A N 1
ATOM 1532 C CA . THR A 1 185 ? -14.925 -5.093 4.372 1.00 98.00 185 THR A CA 1
ATOM 1533 C C . THR A 1 185 ? -14.935 -4.873 5.888 1.00 98.00 185 THR A C 1
ATOM 1535 O O . THR A 1 185 ? -15.867 -5.325 6.552 1.00 98.00 185 THR A O 1
ATOM 1538 N N . SER A 1 186 ? -13.970 -4.123 6.441 1.00 98.75 186 SER A N 1
ATOM 1539 C CA . SER A 1 186 ? -13.821 -3.910 7.886 1.00 98.75 186 SER A CA 1
ATOM 1540 C C . SER A 1 186 ? -15.122 -3.473 8.571 1.00 98.75 186 SER A C 1
ATOM 1542 O O . SER A 1 186 ? -15.903 -2.675 8.042 1.00 98.75 186 SER A O 1
ATOM 1544 N N . ALA A 1 187 ? -15.331 -3.960 9.792 1.00 98.81 187 ALA A N 1
ATOM 1545 C CA . ALA A 1 187 ? -16.410 -3.583 10.694 1.00 98.81 187 ALA A CA 1
ATOM 1546 C C . ALA A 1 187 ? -16.288 -2.134 11.184 1.00 98.81 187 ALA A C 1
ATOM 1548 O O . ALA A 1 187 ? -17.281 -1.553 11.621 1.00 98.81 187 ALA A O 1
ATOM 1549 N N . PHE A 1 188 ? -15.095 -1.532 11.109 1.00 98.88 188 PHE A N 1
ATOM 1550 C CA . PHE A 1 188 ? -14.915 -0.106 11.356 1.00 98.88 188 PHE A CA 1
ATOM 1551 C C . PHE A 1 188 ? -15.154 0.673 10.057 1.00 98.88 188 PHE A C 1
ATOM 1553 O O . PHE A 1 188 ? -14.303 0.727 9.169 1.00 98.88 188 PHE A O 1
ATOM 1560 N N . ARG A 1 189 ? -16.340 1.276 9.949 1.00 98.81 189 ARG A N 1
ATOM 1561 C CA . ARG A 1 189 ? -16.863 1.908 8.731 1.00 98.81 189 ARG A CA 1
ATOM 1562 C C . ARG A 1 189 ? -15.925 2.964 8.131 1.00 98.81 189 ARG A C 1
ATOM 1564 O O . ARG A 1 189 ? -15.737 2.915 6.920 1.00 98.81 189 ARG A O 1
ATOM 1571 N N . PRO A 1 190 ? -15.296 3.872 8.911 1.00 98.81 190 PRO A N 1
ATOM 1572 C CA . PRO A 1 190 ? -14.373 4.857 8.350 1.00 98.81 190 PRO A CA 1
ATOM 1573 C C . PRO A 1 190 ? -13.163 4.213 7.671 1.00 98.81 190 PRO A C 1
ATOM 1575 O O . PRO A 1 190 ? -12.762 4.668 6.607 1.00 98.81 190 PRO A O 1
ATOM 1578 N N . LEU A 1 191 ? -12.625 3.126 8.238 1.00 98.81 191 LEU A N 1
ATOM 1579 C CA . LEU A 1 191 ? -11.524 2.385 7.622 1.00 98.81 191 LEU A CA 1
ATOM 1580 C C . LEU A 1 191 ? -11.963 1.734 6.310 1.00 98.81 191 LEU A C 1
ATOM 1582 O O . LEU A 1 191 ? -11.328 1.954 5.283 1.00 98.81 191 LEU A O 1
ATOM 1586 N N . ALA A 1 192 ? -13.078 1.001 6.331 1.00 98.81 192 ALA A N 1
ATOM 1587 C CA . ALA A 1 192 ? -13.637 0.372 5.137 1.00 98.81 192 ALA A CA 1
ATOM 1588 C C . ALA A 1 192 ? -13.899 1.392 4.011 1.00 98.81 192 ALA A C 1
ATOM 1590 O O . ALA A 1 192 ? -13.548 1.152 2.854 1.00 98.81 192 ALA A O 1
ATOM 1591 N N . ALA A 1 193 ? -14.454 2.558 4.357 1.00 98.75 193 ALA A N 1
ATOM 1592 C CA . ALA A 1 193 ? -14.771 3.624 3.411 1.00 98.75 193 ALA A CA 1
ATOM 1593 C C . ALA A 1 193 ? -13.527 4.292 2.807 1.00 98.75 193 ALA A C 1
ATOM 1595 O O . ALA A 1 193 ? -13.581 4.751 1.668 1.00 98.75 193 ALA A O 1
ATOM 1596 N N . SER A 1 194 ? -12.394 4.325 3.510 1.00 98.50 194 SER A N 1
ATOM 1597 C CA . SER A 1 194 ? -11.148 4.876 2.963 1.00 98.50 194 SER A CA 1
ATOM 1598 C C . SER A 1 194 ? -10.532 4.016 1.852 1.00 98.50 194 SER A C 1
ATOM 1600 O O . SER A 1 194 ? -9.783 4.539 1.030 1.00 98.50 194 SER A O 1
ATOM 1602 N N . MET A 1 195 ? -10.850 2.718 1.790 1.00 98.19 195 MET A N 1
ATOM 1603 C CA . MET A 1 195 ? -10.205 1.785 0.854 1.00 98.19 195 MET A CA 1
ATOM 1604 C C . MET A 1 195 ? -10.628 1.986 -0.601 1.00 98.19 195 MET A C 1
ATOM 1606 O O . MET A 1 195 ? -9.815 1.828 -1.505 1.00 98.19 195 MET A O 1
ATOM 1610 N N . GLY A 1 196 ? -11.896 2.329 -0.853 1.00 97.25 196 GLY A N 1
ATOM 1611 C CA . GLY A 1 196 ? -12.436 2.467 -2.212 1.00 97.25 196 GLY A CA 1
ATOM 1612 C C . GLY A 1 196 ? -11.674 3.481 -3.079 1.00 97.25 196 GLY A C 1
ATOM 1613 O O . GLY A 1 196 ? -11.278 3.129 -4.191 1.00 97.25 196 GLY A O 1
ATOM 1614 N N . PRO A 1 197 ? -11.446 4.718 -2.599 1.00 97.81 197 PRO A N 1
ATOM 1615 C CA . PRO A 1 197 ? -10.633 5.708 -3.302 1.00 97.81 197 PRO A CA 1
ATOM 1616 C C . PRO A 1 197 ? -9.179 5.263 -3.516 1.00 97.81 197 PRO A C 1
ATOM 1618 O O . PRO A 1 197 ? -8.701 5.354 -4.642 1.00 97.81 197 PRO A O 1
ATOM 1621 N N . MET A 1 198 ? -8.516 4.703 -2.494 1.00 98.31 198 MET A N 1
ATOM 1622 C CA . MET A 1 198 ? -7.128 4.217 -2.612 1.00 98.31 198 MET A CA 1
ATOM 1623 C C . MET A 1 198 ? -7.008 3.093 -3.651 1.00 98.31 198 MET A C 1
ATOM 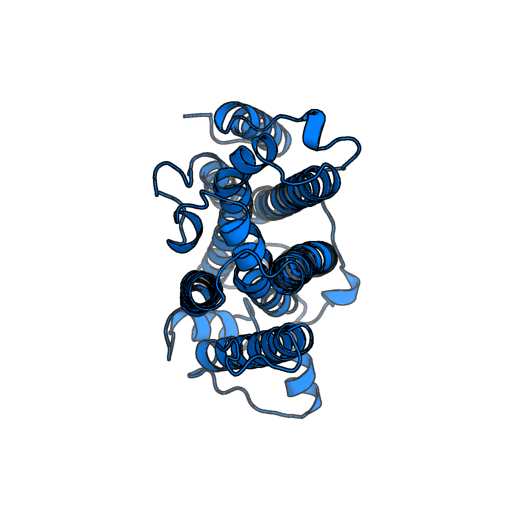1625 O O . MET A 1 198 ? -6.162 3.155 -4.530 1.00 98.31 198 MET A O 1
ATOM 1629 N N . LEU A 1 199 ? -7.945 2.137 -3.669 1.00 97.31 199 LEU A N 1
ATOM 1630 C CA . LEU A 1 199 ? -7.992 1.069 -4.680 1.00 97.31 199 LEU A CA 1
ATOM 1631 C C . LEU A 1 199 ? -8.127 1.587 -6.122 1.00 97.31 199 LEU A C 1
ATOM 1633 O O . LEU A 1 199 ? -7.693 0.913 -7.058 1.00 97.31 199 LEU A O 1
ATOM 1637 N N . LYS A 1 200 ? -8.771 2.744 -6.332 1.00 96.62 200 LYS A N 1
ATOM 1638 C CA . LYS A 1 200 ? -8.863 3.357 -7.668 1.00 96.62 200 LYS A CA 1
ATOM 1639 C C . LYS A 1 200 ? -7.509 3.913 -8.103 1.00 96.62 200 LYS A C 1
ATOM 1641 O O . LYS A 1 200 ? -7.150 3.745 -9.266 1.00 96.62 200 LYS A O 1
ATOM 1646 N N . GLU A 1 201 ? -6.775 4.533 -7.189 1.00 97.06 201 GLU A N 1
ATOM 1647 C CA . GLU A 1 201 ? -5.430 5.067 -7.437 1.00 97.06 201 GLU A CA 1
ATOM 1648 C C . GLU A 1 201 ? -4.424 3.935 -7.662 1.00 97.06 201 GLU A C 1
ATOM 1650 O O . GLU A 1 201 ? -3.730 3.947 -8.675 1.00 97.06 201 GLU A O 1
ATOM 1655 N N . GLU A 1 202 ? -4.489 2.870 -6.856 1.00 96.38 202 GLU A N 1
ATOM 1656 C CA . GLU A 1 202 ? -3.617 1.691 -6.966 1.00 96.38 202 GLU A CA 1
ATOM 1657 C C . GLU A 1 202 ? -3.605 1.090 -8.380 1.00 96.38 202 GLU A C 1
ATOM 1659 O O . GLU A 1 202 ? -2.593 0.602 -8.876 1.00 96.38 202 GLU A O 1
ATOM 1664 N N . SER A 1 203 ? -4.730 1.168 -9.100 1.00 95.69 203 SER A N 1
ATOM 1665 C CA . SER A 1 203 ? -4.813 0.682 -10.482 1.00 95.69 203 SER A CA 1
ATOM 1666 C C . SER A 1 203 ? -3.817 1.367 -11.432 1.00 95.69 203 SER A C 1
ATOM 1668 O O . SER A 1 203 ? -3.314 0.727 -12.363 1.00 95.69 203 SER A O 1
ATOM 1670 N N . PHE A 1 204 ? -3.496 2.643 -11.190 1.00 97.94 204 PHE A N 1
ATOM 1671 C CA . PHE A 1 204 ? -2.484 3.385 -11.937 1.00 97.94 204 PHE A CA 1
ATOM 1672 C C . PHE A 1 204 ? -1.068 2.898 -11.607 1.00 97.94 204 PHE A C 1
ATOM 1674 O O . PHE A 1 204 ? -0.241 2.774 -12.518 1.00 97.94 204 PHE A O 1
ATOM 1681 N N . HIS A 1 205 ? -0.809 2.551 -10.345 1.00 98.44 205 HIS A N 1
ATOM 1682 C CA . HIS A 1 205 ? 0.475 2.028 -9.884 1.00 98.44 205 HIS A CA 1
ATOM 1683 C C . HIS A 1 205 ? 0.793 0.701 -10.594 1.00 98.44 205 HIS A C 1
ATOM 1685 O O . HIS A 1 205 ? 1.782 0.587 -11.328 1.00 98.44 205 HIS A O 1
ATOM 1691 N N . LEU A 1 206 ? -0.146 -0.253 -10.527 1.00 98.12 206 LEU A N 1
ATOM 1692 C CA . LEU A 1 206 ? -0.022 -1.569 -11.170 1.00 98.12 206 LEU A CA 1
ATOM 1693 C C . LEU A 1 206 ? 0.139 -1.462 -12.691 1.00 98.12 206 LEU A C 1
ATOM 1695 O O . LEU A 1 206 ? 0.912 -2.198 -13.315 1.00 98.12 206 LEU A O 1
ATOM 1699 N N . GLY A 1 207 ? -0.600 -0.533 -13.303 1.00 98.06 207 GLY A N 1
ATOM 1700 C CA . GLY A 1 207 ? -0.498 -0.242 -14.728 1.00 98.06 207 GLY A CA 1
ATOM 1701 C C . GLY A 1 207 ? 0.874 0.314 -15.112 1.00 98.06 207 GLY A C 1
ATOM 1702 O O . GLY A 1 207 ? 1.399 -0.040 -16.171 1.00 98.06 207 GLY A O 1
ATOM 1703 N N . THR A 1 208 ? 1.476 1.149 -14.265 1.00 98.50 208 THR A N 1
ATOM 1704 C CA . THR A 1 208 ? 2.817 1.709 -14.481 1.00 98.50 208 THR A CA 1
ATOM 1705 C C . THR A 1 208 ? 3.882 0.615 -14.454 1.00 98.50 208 THR A C 1
ATOM 1707 O O . THR A 1 208 ? 4.680 0.535 -15.393 1.00 98.50 208 THR A O 1
ATOM 1710 N N . GLY A 1 209 ? 3.838 -0.282 -13.465 1.00 98.44 209 GLY A N 1
ATOM 1711 C CA . GLY A 1 209 ? 4.752 -1.425 -13.371 1.00 98.44 209 GLY A CA 1
ATOM 1712 C C . GLY A 1 209 ? 4.669 -2.350 -14.584 1.00 98.44 209 GLY A C 1
ATOM 1713 O O . GLY A 1 209 ? 5.663 -2.569 -15.282 1.00 98.44 209 GLY A O 1
ATOM 1714 N N . SER A 1 210 ? 3.459 -2.819 -14.911 1.00 98.19 210 SER A N 1
ATOM 1715 C CA . SER A 1 210 ? 3.227 -3.740 -16.035 1.00 98.19 210 SER A CA 1
ATOM 1716 C C . SER A 1 210 ? 3.647 -3.136 -17.384 1.00 98.19 210 SER A C 1
ATOM 1718 O O . SER A 1 210 ? 4.344 -3.774 -18.179 1.00 98.19 210 SER A O 1
ATOM 1720 N N . ASN A 1 211 ? 3.304 -1.867 -17.642 1.00 98.38 211 ASN A N 1
ATOM 1721 C CA . ASN A 1 211 ? 3.695 -1.195 -18.884 1.00 98.38 211 ASN A CA 1
ATOM 1722 C C . ASN A 1 211 ? 5.205 -0.928 -18.964 1.00 98.38 211 ASN A C 1
ATOM 1724 O O . ASN A 1 211 ? 5.779 -1.027 -20.053 1.00 98.38 211 ASN A O 1
ATOM 1728 N N . GLY A 1 212 ? 5.852 -0.603 -17.842 1.00 98.56 212 GLY A N 1
ATOM 1729 C CA . GLY A 1 212 ? 7.303 -0.447 -17.759 1.00 98.56 212 GLY A CA 1
ATOM 1730 C C . GLY A 1 212 ? 8.038 -1.743 -18.098 1.00 98.56 212 GLY A C 1
ATOM 1731 O O . GLY A 1 212 ? 8.895 -1.754 -18.984 1.00 98.56 212 GLY A O 1
ATOM 1732 N N . LEU A 1 213 ? 7.628 -2.859 -17.486 1.00 98.69 213 LEU A N 1
ATOM 1733 C CA . LEU A 1 213 ? 8.179 -4.187 -17.772 1.00 98.69 213 LEU A CA 1
ATOM 1734 C C . LEU A 1 213 ? 7.949 -4.614 -19.223 1.00 98.69 213 LEU A C 1
ATOM 1736 O O . LEU A 1 213 ? 8.888 -5.034 -19.896 1.00 98.69 213 LEU A O 1
ATOM 1740 N N . ARG A 1 214 ? 6.741 -4.410 -19.761 1.00 98.50 214 ARG A N 1
ATOM 1741 C CA . ARG A 1 214 ? 6.452 -4.638 -21.184 1.00 98.50 214 ARG A CA 1
ATOM 1742 C C . ARG A 1 214 ? 7.407 -3.861 -22.096 1.00 98.50 214 ARG A C 1
ATOM 1744 O O . ARG A 1 214 ? 7.870 -4.402 -23.099 1.00 98.50 214 ARG A O 1
ATOM 1751 N N . ARG A 1 215 ? 7.673 -2.583 -21.801 1.00 98.44 215 ARG A N 1
ATOM 1752 C CA . ARG A 1 215 ? 8.593 -1.748 -22.597 1.00 98.44 215 ARG A CA 1
ATOM 1753 C C . ARG A 1 215 ? 10.029 -2.262 -22.521 1.00 98.44 215 ARG A C 1
ATOM 1755 O O . ARG A 1 215 ? 10.698 -2.282 -23.549 1.00 98.44 215 ARG A O 1
ATOM 1762 N N . ILE A 1 216 ? 10.471 -2.705 -21.344 1.00 98.25 216 ILE A N 1
ATOM 1763 C CA . ILE A 1 216 ? 11.789 -3.323 -21.145 1.00 98.25 216 ILE A CA 1
ATOM 1764 C C . ILE A 1 216 ? 11.923 -4.604 -21.975 1.00 98.25 216 ILE A C 1
ATOM 1766 O O . ILE A 1 216 ? 12.893 -4.735 -22.719 1.00 98.25 216 ILE A O 1
ATOM 1770 N N . ILE A 1 217 ? 10.933 -5.500 -21.905 1.00 98.19 217 ILE A N 1
ATOM 1771 C CA . ILE A 1 217 ? 10.919 -6.762 -22.660 1.00 98.19 217 ILE A CA 1
ATOM 1772 C C . ILE A 1 217 ? 10.993 -6.487 -24.164 1.00 98.19 217 ILE A C 1
ATOM 1774 O O . ILE A 1 217 ? 11.868 -7.012 -24.846 1.00 98.19 217 ILE A O 1
ATOM 1778 N N . LYS A 1 218 ? 10.143 -5.588 -24.677 1.00 97.44 218 LYS A N 1
ATOM 1779 C CA . LYS A 1 218 ? 10.121 -5.237 -26.107 1.00 97.44 218 LYS A CA 1
ATOM 1780 C C . LYS A 1 218 ? 11.400 -4.571 -26.602 1.00 97.44 218 LYS A C 1
ATOM 1782 O O . LYS A 1 218 ? 11.711 -4.676 -27.784 1.00 97.44 218 LYS A O 1
ATOM 1787 N N . ALA A 1 219 ? 12.108 -3.848 -25.736 1.00 96.81 219 ALA A N 1
ATOM 1788 C CA . ALA A 1 219 ? 13.387 -3.255 -26.099 1.00 96.81 219 ALA A CA 1
ATOM 1789 C C . ALA A 1 219 ? 14.482 -4.320 -26.273 1.00 96.81 219 ALA A C 1
ATOM 1791 O O . ALA A 1 219 ? 15.417 -4.091 -27.034 1.00 96.81 219 ALA A O 1
ATOM 1792 N N . GLY A 1 220 ? 14.388 -5.458 -25.572 1.00 95.62 220 GLY A N 1
ATOM 1793 C CA . GLY A 1 220 ? 15.309 -6.591 -25.719 1.00 95.62 220 GLY A CA 1
ATOM 1794 C C . GLY A 1 220 ? 16.756 -6.316 -25.288 1.00 95.62 220 GLY A C 1
ATOM 1795 O O . GLY A 1 220 ? 17.650 -7.079 -25.637 1.00 95.62 220 GLY A O 1
ATOM 1796 N N . VAL A 1 221 ? 17.011 -5.219 -24.561 1.00 96.62 221 VAL A N 1
ATOM 1797 C CA . VAL A 1 221 ? 18.369 -4.809 -24.147 1.00 96.62 221 VAL A CA 1
ATOM 1798 C C . VAL A 1 221 ? 18.769 -5.411 -22.799 1.00 96.62 221 VAL A C 1
ATOM 1800 O O . VAL A 1 221 ? 19.931 -5.761 -22.604 1.00 96.62 221 VAL A O 1
ATOM 1803 N N . ILE A 1 222 ? 17.827 -5.519 -21.855 1.00 96.56 222 ILE A N 1
ATOM 1804 C CA . ILE A 1 222 ? 18.079 -6.153 -20.555 1.00 96.56 222 ILE A CA 1
ATOM 1805 C C . ILE A 1 222 ? 18.008 -7.674 -20.746 1.00 96.56 222 ILE A C 1
ATOM 1807 O O . ILE A 1 222 ? 16.969 -8.155 -21.202 1.00 96.56 222 ILE A O 1
ATOM 1811 N N . PRO A 1 223 ? 19.060 -8.438 -20.389 1.00 96.38 223 PRO A N 1
ATOM 1812 C CA . PRO A 1 223 ? 19.022 -9.895 -20.458 1.00 96.38 223 PRO A CA 1
ATOM 1813 C C . PRO A 1 223 ? 17.848 -10.474 -19.658 1.00 96.38 223 PRO A C 1
ATOM 1815 O O . PRO A 1 223 ? 17.592 -10.052 -18.527 1.00 96.38 223 PRO A O 1
ATOM 1818 N N . LEU A 1 224 ? 17.139 -11.454 -20.223 1.00 96.44 224 LEU A N 1
ATOM 1819 C CA . LEU A 1 224 ? 15.950 -12.035 -19.583 1.00 96.44 224 LEU A CA 1
ATOM 1820 C C . LEU A 1 224 ? 16.274 -12.730 -18.257 1.00 96.44 224 LEU A C 1
ATOM 1822 O O . LEU A 1 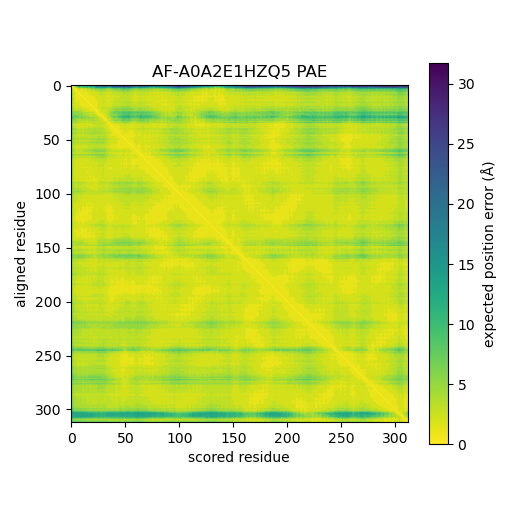224 ? 15.479 -12.664 -17.324 1.00 96.44 224 LEU A O 1
ATOM 1826 N N . ASP A 1 225 ? 17.460 -13.325 -18.126 1.00 96.44 225 ASP A N 1
ATOM 1827 C CA . ASP A 1 225 ? 17.909 -13.922 -16.867 1.00 96.44 225 ASP A CA 1
ATOM 1828 C C . ASP A 1 225 ? 18.133 -12.860 -15.776 1.00 96.44 225 ASP A C 1
ATOM 1830 O O . ASP A 1 225 ? 17.871 -13.109 -14.598 1.00 96.44 225 ASP A O 1
ATOM 1834 N N . MET A 1 226 ? 18.574 -11.656 -16.156 1.00 97.38 226 MET A N 1
ATOM 1835 C CA . MET A 1 226 ? 18.654 -10.517 -15.247 1.00 97.38 226 MET A CA 1
ATOM 1836 C C . MET A 1 226 ? 17.251 -10.050 -14.853 1.00 97.38 226 MET A C 1
ATOM 1838 O O . MET A 1 226 ? 16.986 -9.912 -13.659 1.00 97.38 226 MET A O 1
ATOM 1842 N N . LEU A 1 227 ? 16.343 -9.863 -15.816 1.00 98.12 227 LEU A N 1
ATOM 1843 C CA . LEU A 1 227 ? 14.952 -9.492 -15.540 1.00 98.12 227 LEU A CA 1
ATOM 1844 C C . LEU A 1 227 ? 14.285 -10.488 -14.574 1.00 98.12 227 LEU A C 1
ATOM 1846 O O . LEU A 1 227 ? 13.753 -10.068 -13.546 1.00 98.12 227 LEU A O 1
ATOM 1850 N N . GLN A 1 228 ? 14.411 -11.794 -14.829 1.00 98.44 228 GLN A N 1
ATOM 1851 C CA . GL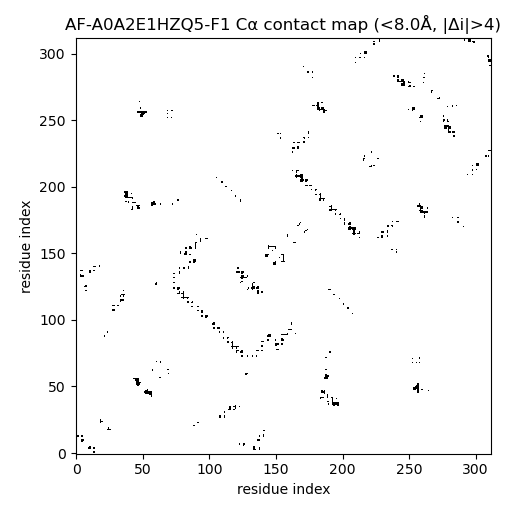N A 1 228 ? 13.869 -12.846 -13.966 1.00 98.44 228 GLN A CA 1
ATOM 1852 C C . GLN A 1 228 ? 14.405 -12.756 -12.529 1.00 98.44 228 GLN A C 1
ATOM 1854 O O . GLN A 1 228 ? 13.652 -12.938 -11.576 1.00 98.44 228 GLN A O 1
ATOM 1859 N N . ARG A 1 229 ? 15.689 -12.429 -12.323 1.00 98.06 229 ARG A N 1
ATOM 1860 C CA . ARG A 1 229 ? 16.252 -12.254 -10.967 1.00 98.06 229 ARG A CA 1
ATOM 1861 C C . ARG A 1 229 ? 15.622 -11.078 -10.219 1.00 98.06 229 ARG A C 1
ATOM 1863 O O . ARG A 1 229 ? 15.393 -11.187 -9.014 1.00 98.06 229 ARG A O 1
ATOM 1870 N N . TYR A 1 230 ? 15.329 -9.973 -10.905 1.00 97.94 230 TYR A N 1
ATOM 1871 C CA . TYR A 1 230 ? 14.639 -8.830 -10.297 1.00 97.94 230 TYR A CA 1
ATOM 1872 C C . TYR A 1 230 ? 13.161 -9.120 -10.034 1.00 97.94 230 TYR A C 1
ATOM 1874 O O . TYR A 1 230 ? 12.652 -8.719 -8.989 1.00 97.94 230 TYR A O 1
ATOM 1882 N N . MET A 1 231 ? 12.497 -9.872 -10.915 1.00 98.50 231 MET A N 1
ATOM 1883 C CA . MET A 1 231 ? 11.156 -10.393 -10.641 1.00 98.50 231 MET A CA 1
ATOM 1884 C C . MET A 1 231 ? 11.176 -11.282 -9.394 1.00 98.50 231 MET A C 1
ATOM 1886 O O . MET A 1 231 ? 10.451 -10.997 -8.449 1.00 98.50 231 MET A O 1
ATOM 1890 N N . ASN A 1 232 ? 12.088 -12.256 -9.309 1.00 98.44 232 ASN A N 1
ATOM 1891 C CA . ASN A 1 232 ? 12.238 -13.129 -8.138 1.00 98.44 232 ASN A CA 1
ATOM 1892 C C . ASN A 1 232 ? 12.450 -12.337 -6.840 1.00 98.44 232 ASN A C 1
ATOM 1894 O O . ASN A 1 232 ? 11.841 -12.658 -5.821 1.00 98.44 232 ASN A O 1
ATOM 1898 N N . LYS A 1 233 ? 13.286 -11.285 -6.868 1.00 97.50 233 LYS A N 1
ATOM 1899 C CA . LYS A 1 233 ? 13.508 -10.395 -5.715 1.00 97.50 233 LYS A CA 1
ATOM 1900 C C . LYS A 1 233 ? 12.185 -9.822 -5.203 1.00 97.50 233 LYS A C 1
ATOM 1902 O O . LYS A 1 233 ? 11.927 -9.893 -4.001 1.00 97.50 233 LYS A O 1
ATOM 1907 N N . TRP A 1 234 ? 11.378 -9.230 -6.080 1.00 98.25 234 TRP A N 1
ATOM 1908 C CA . TRP A 1 234 ? 10.177 -8.492 -5.677 1.00 98.25 234 TRP A CA 1
ATOM 1909 C C . TRP A 1 234 ? 8.952 -9.380 -5.471 1.00 98.25 234 TRP A C 1
ATOM 1911 O O . TRP A 1 234 ? 8.194 -9.123 -4.545 1.00 98.25 234 TRP A O 1
ATOM 1921 N N . VAL A 1 235 ? 8.821 -10.472 -6.225 1.00 98.38 235 VAL A N 1
ATOM 1922 C CA . VAL A 1 235 ? 7.794 -11.502 -6.008 1.00 98.38 235 VAL A CA 1
ATOM 1923 C C . VAL A 1 235 ? 7.972 -12.156 -4.641 1.00 98.38 235 VAL A C 1
ATOM 1925 O O . VAL A 1 235 ? 7.024 -12.202 -3.864 1.00 98.38 235 VAL A O 1
ATOM 1928 N N . ALA A 1 236 ? 9.190 -12.593 -4.297 1.00 97.38 236 ALA A N 1
ATOM 1929 C CA . ALA A 1 236 ? 9.455 -13.156 -2.972 1.00 97.38 236 ALA A CA 1
ATOM 1930 C C . ALA A 1 236 ? 9.193 -12.128 -1.859 1.00 97.38 236 ALA A C 1
ATOM 1932 O O . ALA A 1 236 ? 8.580 -12.449 -0.849 1.00 97.38 236 ALA A O 1
ATOM 1933 N N . THR A 1 237 ? 9.601 -10.871 -2.076 1.00 96.94 237 THR A N 1
ATOM 1934 C CA . THR A 1 237 ? 9.362 -9.784 -1.112 1.00 96.94 237 THR A CA 1
ATOM 1935 C C . THR A 1 237 ? 7.868 -9.539 -0.882 1.00 96.94 237 THR A C 1
ATOM 1937 O O . THR A 1 237 ? 7.469 -9.327 0.256 1.00 96.94 237 THR A O 1
ATOM 1940 N N . ALA A 1 238 ? 7.049 -9.570 -1.934 1.00 97.62 238 ALA A N 1
ATOM 1941 C CA . ALA A 1 238 ? 5.610 -9.364 -1.825 1.00 97.62 238 ALA A CA 1
ATOM 1942 C C . ALA A 1 238 ? 4.890 -10.559 -1.177 1.00 97.62 238 ALA A C 1
ATOM 1944 O O . ALA A 1 238 ? 3.986 -10.357 -0.374 1.00 97.62 238 ALA A O 1
ATOM 1945 N N . HIS A 1 239 ? 5.321 -11.800 -1.438 1.00 97.50 239 HIS A N 1
ATOM 1946 C CA . HIS A 1 239 ? 4.774 -12.982 -0.751 1.00 97.50 239 HIS A CA 1
ATOM 1947 C C . HIS A 1 239 ? 4.952 -12.924 0.768 1.00 97.50 239 HIS A C 1
ATOM 1949 O O . HIS A 1 239 ? 4.036 -13.302 1.503 1.00 97.50 239 HIS A O 1
ATOM 1955 N N . ASP A 1 240 ? 6.092 -12.408 1.238 1.00 96.12 240 ASP A N 1
ATOM 1956 C CA . ASP A 1 240 ? 6.374 -12.248 2.669 1.00 96.12 240 ASP A CA 1
ATOM 1957 C C . ASP A 1 240 ? 5.407 -11.255 3.358 1.00 96.12 240 ASP A C 1
ATOM 1959 O O . ASP A 1 240 ? 5.171 -11.365 4.564 1.00 96.12 240 ASP A O 1
ATOM 1963 N N . LEU A 1 241 ? 4.811 -10.307 2.618 1.00 97.25 241 LEU A N 1
ATOM 1964 C CA . LEU A 1 241 ? 3.906 -9.281 3.167 1.00 97.25 241 LEU A CA 1
ATOM 1965 C C . LEU A 1 241 ? 2.557 -9.840 3.633 1.00 97.25 241 LEU A C 1
ATOM 1967 O O . LEU A 1 241 ? 1.932 -9.274 4.531 1.00 97.25 241 LEU A O 1
ATOM 1971 N N . PHE A 1 242 ? 2.143 -10.999 3.116 1.00 96.88 242 PHE A N 1
ATOM 1972 C CA . PHE A 1 242 ? 0.937 -11.690 3.582 1.00 96.88 242 PHE A CA 1
ATOM 1973 C C . PHE A 1 242 ? 1.097 -12.290 4.989 1.00 96.88 242 PHE A C 1
ATOM 1975 O O . PHE A 1 242 ? 0.111 -12.706 5.595 1.00 96.88 242 PHE A O 1
ATOM 1982 N N . GLY A 1 243 ? 2.314 -12.303 5.542 1.00 94.38 243 GLY A N 1
ATOM 1983 C CA . GLY A 1 243 ? 2.605 -12.850 6.862 1.00 94.38 243 GLY A CA 1
ATOM 1984 C C . GLY A 1 243 ? 2.706 -14.373 6.861 1.00 94.38 243 GLY A C 1
ATOM 1985 O O . GLY A 1 243 ? 2.759 -15.013 5.812 1.00 94.38 243 GLY A O 1
ATOM 1986 N N . THR A 1 244 ? 2.776 -14.966 8.052 1.00 95.06 244 THR A N 1
ATOM 1987 C CA . THR A 1 244 ? 2.966 -16.413 8.208 1.00 95.06 244 THR A CA 1
ATOM 1988 C C . THR A 1 244 ? 1.671 -17.189 8.023 1.00 95.06 244 THR A C 1
ATOM 1990 O O . THR A 1 244 ? 0.579 -16.679 8.284 1.00 95.06 244 THR A O 1
ATOM 1993 N N . ASP A 1 245 ? 1.833 -18.450 7.652 1.00 93.44 245 ASP A N 1
ATOM 1994 C CA . ASP A 1 245 ? 0.785 -19.466 7.634 1.00 93.44 245 ASP A CA 1
ATOM 1995 C C . ASP A 1 245 ? 0.209 -19.687 9.042 1.00 93.44 245 ASP A C 1
ATOM 1997 O O . ASP A 1 245 ? 0.892 -19.430 10.044 1.00 93.44 245 ASP A O 1
ATOM 2001 N N . SER A 1 246 ? -1.049 -20.127 9.126 1.00 92.75 246 SER A N 1
ATOM 2002 C CA . SER A 1 246 ? -1.758 -20.421 10.383 1.00 92.75 246 SER A CA 1
ATOM 2003 C C . SER A 1 246 ? -1.604 -19.319 11.443 1.00 92.75 246 SER A C 1
ATOM 2005 O O . SER A 1 246 ? -1.251 -19.553 12.602 1.00 92.75 246 SER A O 1
ATOM 2007 N N . SER A 1 247 ? -1.829 -18.070 11.027 1.00 95.88 247 SER A N 1
ATOM 2008 C CA . SER A 1 247 ? -1.591 -16.893 11.860 1.00 95.88 247 SER A CA 1
ATOM 2009 C C . SER A 1 247 ? -2.717 -16.626 12.861 1.00 95.88 247 SER A C 1
ATOM 2011 O O . SER A 1 247 ? -3.837 -16.258 12.501 1.00 95.88 247 SER A O 1
ATOM 2013 N N . THR A 1 248 ? -2.379 -16.664 14.152 1.00 96.06 248 THR A N 1
ATOM 2014 C CA . THR A 1 248 ? -3.283 -16.260 15.240 1.00 96.06 248 THR A CA 1
ATOM 2015 C C . THR A 1 248 ? -3.742 -14.804 15.113 1.00 96.06 248 THR A C 1
ATOM 2017 O O . THR A 1 248 ? -4.880 -14.486 15.458 1.00 96.06 248 THR A O 1
ATOM 2020 N N . SER A 1 249 ? -2.889 -13.893 14.625 1.00 95.81 249 SER A N 1
ATOM 2021 C CA . SER A 1 249 ? -3.285 -12.489 14.456 1.00 95.81 249 SER A CA 1
ATOM 2022 C C . SER A 1 249 ? -4.280 -12.319 13.308 1.00 95.81 249 SER A C 1
ATOM 2024 O O . SER A 1 249 ? -5.245 -11.572 13.466 1.00 95.81 249 SER A O 1
ATOM 2026 N N . ALA A 1 250 ? -4.104 -13.054 12.204 1.00 97.75 250 ALA A N 1
ATOM 2027 C CA . ALA A 1 250 ? -5.058 -13.076 11.096 1.00 97.75 250 ALA A CA 1
ATOM 2028 C C . ALA A 1 250 ? -6.401 -13.681 11.532 1.00 97.75 250 ALA A C 1
ATOM 2030 O O . ALA A 1 250 ? -7.448 -13.078 11.293 1.00 97.75 250 ALA A O 1
ATOM 2031 N N . HIS A 1 251 ? -6.367 -14.802 12.265 1.00 98.19 251 HIS A N 1
ATOM 2032 C CA . HIS A 1 251 ? -7.557 -15.438 12.833 1.00 98.19 251 HIS A CA 1
ATOM 2033 C C . HIS A 1 251 ? -8.391 -14.440 13.640 1.00 98.19 251 HIS A C 1
ATOM 2035 O O . HIS A 1 251 ? -9.587 -14.269 13.400 1.00 98.19 251 HIS A O 1
ATOM 2041 N N . TRP A 1 252 ? -7.770 -13.751 14.599 1.00 98.25 252 TRP A N 1
ATOM 2042 C CA . TRP A 1 252 ? -8.494 -12.817 15.455 1.00 98.25 252 TRP A CA 1
ATOM 2043 C C . TRP A 1 252 ? -8.914 -11.539 14.730 1.00 98.25 252 TRP A C 1
ATOM 2045 O O . TRP A 1 252 ? -10.010 -11.044 14.987 1.00 98.25 252 TRP A O 1
ATOM 2055 N N . ALA A 1 253 ? -8.113 -11.035 13.787 1.00 98.19 253 ALA A N 1
ATOM 2056 C CA . ALA A 1 253 ? -8.522 -9.916 12.940 1.00 98.19 253 ALA A CA 1
ATOM 2057 C C . ALA A 1 253 ? -9.796 -10.247 12.145 1.00 98.19 253 ALA A C 1
ATOM 2059 O O . ALA A 1 253 ? -10.678 -9.394 12.034 1.00 98.19 253 ALA A O 1
ATOM 2060 N N . TYR A 1 254 ? -9.932 -11.484 11.663 1.00 98.62 254 TYR A N 1
ATOM 2061 C CA . TYR A 1 254 ? -11.152 -11.945 11.010 1.00 98.62 254 TYR A CA 1
ATOM 2062 C C . TYR A 1 254 ? -12.321 -12.068 11.994 1.00 98.62 254 TYR A C 1
ATOM 2064 O O . TYR A 1 254 ? -13.383 -11.487 11.777 1.00 98.62 254 TYR A O 1
ATOM 2072 N N . VAL A 1 255 ? -12.126 -12.776 13.113 1.00 98.38 255 VAL A N 1
ATOM 2073 C CA . VAL A 1 255 ? -13.171 -13.001 14.132 1.00 98.38 255 VAL A CA 1
ATOM 2074 C C . VAL A 1 255 ? -13.742 -11.683 14.660 1.00 98.38 255 VAL A C 1
ATOM 2076 O O . VAL A 1 255 ? -14.952 -11.555 14.839 1.00 98.38 255 VAL A O 1
ATOM 2079 N N . TRP A 1 256 ? -12.891 -10.677 14.861 1.00 98.50 256 TRP A N 1
ATOM 2080 C CA . TRP A 1 256 ? -13.300 -9.357 15.339 1.00 98.50 256 TRP A CA 1
ATOM 2081 C C . TRP A 1 256 ? -13.896 -8.450 14.257 1.00 98.50 256 TRP A C 1
ATOM 2083 O O . TRP A 1 256 ? -14.297 -7.330 14.573 1.00 98.50 256 TRP A O 1
ATOM 2093 N N . GLY A 1 257 ? -13.951 -8.890 12.998 1.00 98.44 257 GLY A N 1
ATOM 2094 C CA . GLY A 1 257 ? -14.437 -8.074 11.889 1.00 98.44 257 GLY A CA 1
ATOM 2095 C C . GLY A 1 257 ? -13.454 -6.983 11.448 1.00 98.44 257 GLY A C 1
ATOM 2096 O O . GLY A 1 257 ? -13.861 -6.023 10.815 1.00 98.44 257 GLY A O 1
ATOM 2097 N N . VAL A 1 258 ? -12.165 -7.064 11.787 1.00 98.62 258 VAL A N 1
ATOM 2098 C CA . VAL A 1 258 ? -11.171 -6.027 11.444 1.00 98.62 258 VAL A CA 1
ATOM 2099 C C . VAL A 1 258 ? -10.755 -6.112 9.977 1.00 98.62 258 VAL A C 1
ATOM 2101 O O . VAL A 1 258 ? -10.720 -5.080 9.308 1.00 98.62 258 VAL A O 1
ATOM 2104 N N . LYS A 1 259 ? -10.467 -7.322 9.483 1.00 98.56 259 LYS A N 1
ATOM 2105 C CA . LYS A 1 259 ? -9.989 -7.581 8.114 1.00 98.56 259 LYS A CA 1
ATOM 2106 C C . LYS A 1 259 ? -10.576 -8.893 7.583 1.00 98.56 259 LYS A C 1
ATOM 2108 O O . LYS A 1 259 ? -10.515 -9.894 8.292 1.00 98.56 259 LYS A O 1
ATOM 2113 N N . GLY A 1 260 ? -11.202 -8.858 6.408 1.00 98.06 260 GLY A N 1
ATOM 2114 C CA . GLY A 1 260 ? -11.878 -10.015 5.808 1.00 98.06 260 GLY A CA 1
ATOM 2115 C C . GLY A 1 260 ? -10.981 -10.770 4.830 1.00 98.06 260 GLY A C 1
ATOM 2116 O O . GLY A 1 260 ? -9.814 -10.413 4.659 1.00 98.06 260 GLY A O 1
ATOM 2117 N N . ARG A 1 261 ? -11.533 -11.788 4.156 1.00 98.00 261 ARG A N 1
ATOM 2118 C CA . ARG A 1 261 ? -10.878 -12.420 2.998 1.00 98.00 261 ARG A CA 1
ATOM 2119 C C . ARG A 1 261 ? -10.854 -11.464 1.806 1.00 98.00 261 ARG A C 1
ATOM 2121 O O . ARG A 1 261 ? -11.685 -10.558 1.705 1.00 98.00 261 ARG A O 1
ATOM 2128 N N . TRP A 1 262 ? -9.936 -11.692 0.867 1.00 97.06 262 TRP A N 1
ATOM 2129 C CA . TRP A 1 262 ? -9.859 -10.907 -0.372 1.00 97.06 262 TRP A CA 1
ATOM 2130 C C . TRP A 1 262 ? -11.181 -10.924 -1.157 1.00 97.06 262 TRP A C 1
ATOM 2132 O O . TRP A 1 262 ? -11.627 -9.891 -1.656 1.00 97.06 262 TRP A O 1
ATOM 2142 N N . ASP A 1 263 ? -11.836 -12.081 -1.226 1.00 96.69 263 ASP A N 1
ATOM 2143 C CA . ASP A 1 263 ? -13.088 -12.295 -1.946 1.00 96.69 263 ASP A CA 1
ATOM 2144 C C . ASP A 1 263 ? -14.279 -12.561 -1.006 1.00 96.69 263 ASP A C 1
ATOM 2146 O O . ASP A 1 263 ? -15.238 -13.232 -1.389 1.00 96.69 263 ASP A O 1
ATOM 2150 N N . GLU A 1 264 ? -14.252 -11.982 0.205 1.00 97.56 264 GLU A N 1
ATOM 2151 C CA . GLU A 1 264 ? -15.234 -12.206 1.280 1.00 97.56 264 GLU A CA 1
ATOM 2152 C C . GLU A 1 264 ? -16.684 -12.196 0.785 1.00 97.56 264 GLU A C 1
ATOM 2154 O O . GLU A 1 264 ? -17.410 -13.172 0.941 1.00 97.56 264 GLU A O 1
ATOM 2159 N N . ARG A 1 265 ? -17.089 -11.116 0.110 1.00 96.25 265 ARG A N 1
ATOM 2160 C CA . ARG A 1 265 ? -18.460 -10.932 -0.391 1.00 96.25 265 ARG A CA 1
ATOM 2161 C C . ARG A 1 265 ? -18.867 -12.022 -1.381 1.00 96.25 265 ARG A C 1
ATOM 2163 O O . ARG A 1 265 ? -19.967 -12.548 -1.292 1.00 96.25 265 ARG A O 1
ATOM 2170 N N . LYS A 1 266 ? -17.954 -12.419 -2.274 1.00 97.25 266 LYS A N 1
ATOM 2171 C CA . LYS A 1 266 ? -18.193 -13.491 -3.251 1.00 97.25 266 LYS A CA 1
ATOM 2172 C C . LYS A 1 266 ? -18.387 -14.839 -2.554 1.00 97.25 266 LYS A C 1
ATOM 2174 O O . LYS A 1 266 ? -19.216 -15.631 -2.992 1.00 97.25 266 LYS A O 1
ATOM 2179 N N . LYS A 1 267 ? -17.622 -15.111 -1.495 1.00 97.19 267 LYS A N 1
ATOM 2180 C CA . LYS A 1 267 ? -17.744 -16.350 -0.718 1.00 97.19 267 LYS A CA 1
ATOM 2181 C C . LYS A 1 267 ? -18.996 -16.371 0.150 1.00 97.19 267 LYS A C 1
ATOM 2183 O O . LYS A 1 267 ? -19.623 -17.420 0.230 1.00 97.19 267 LYS A O 1
ATOM 2188 N N . LEU A 1 268 ? -19.395 -15.234 0.719 1.00 96.12 268 LEU A N 1
ATOM 2189 C CA . LEU A 1 268 ? -20.677 -15.095 1.415 1.00 96.12 268 LEU A CA 1
ATOM 2190 C C . LEU A 1 268 ? -21.860 -15.347 0.466 1.00 96.12 268 LEU A C 1
ATOM 2192 O O . LEU A 1 268 ? -22.735 -16.139 0.797 1.00 96.12 268 LEU A O 1
ATOM 2196 N N . ASP A 1 269 ? -21.851 -14.762 -0.737 1.00 96.88 269 ASP A N 1
ATOM 2197 C CA . ASP A 1 269 ? -22.900 -14.982 -1.750 1.00 96.88 269 ASP A CA 1
ATOM 2198 C C . ASP A 1 269 ? -22.999 -16.452 -2.200 1.00 96.88 269 ASP A C 1
ATOM 2200 O O . ASP A 1 269 ? -24.070 -16.924 -2.586 1.00 96.88 269 ASP A O 1
ATOM 2204 N N . ALA A 1 270 ? -21.878 -17.175 -2.167 1.00 97.62 270 ALA A N 1
ATOM 2205 C CA . ALA A 1 270 ? -21.783 -18.585 -2.533 1.00 97.62 270 ALA A CA 1
ATOM 2206 C C . ALA A 1 270 ? -21.958 -19.553 -1.345 1.00 97.62 270 ALA A C 1
ATOM 2208 O O . ALA A 1 270 ? -21.793 -20.756 -1.540 1.00 97.62 270 ALA A O 1
ATOM 2209 N N . ASP A 1 271 ? -22.265 -19.045 -0.145 1.00 96.06 271 ASP A N 1
ATOM 2210 C CA . ASP A 1 271 ? -22.395 -19.822 1.099 1.00 96.06 271 ASP A CA 1
ATOM 2211 C C . ASP A 1 271 ? -21.149 -20.680 1.414 1.00 96.06 271 ASP A C 1
ATOM 2213 O O . ASP A 1 271 ? -21.225 -21.819 1.874 1.00 96.06 271 ASP A O 1
ATOM 2217 N N . ILE A 1 272 ? -19.962 -20.140 1.113 1.00 96.81 272 ILE A N 1
ATOM 2218 C CA . ILE A 1 272 ? -18.677 -20.794 1.371 1.00 96.81 272 ILE A CA 1
ATOM 2219 C C . ILE A 1 272 ? -18.202 -20.420 2.775 1.00 96.81 272 ILE A C 1
ATOM 2221 O O . ILE A 1 272 ? -17.769 -19.285 3.027 1.00 96.81 272 ILE A O 1
ATOM 2225 N N . GLU A 1 273 ? -18.228 -21.410 3.670 1.00 94.38 273 GLU A N 1
ATOM 2226 C CA . GLU A 1 273 ? -17.692 -21.281 5.022 1.00 94.38 273 GLU A CA 1
ATOM 2227 C C . GLU A 1 273 ? -16.218 -20.855 5.012 1.00 94.38 273 GLU A C 1
ATOM 2229 O O . GLU A 1 273 ? -15.429 -21.198 4.129 1.00 94.38 273 GLU A O 1
ATOM 2234 N N . VAL A 1 274 ? -15.849 -20.060 6.013 1.00 96.50 274 VAL A N 1
ATOM 2235 C CA . VAL A 1 274 ? -14.470 -19.619 6.209 1.00 96.50 274 VAL A CA 1
ATOM 2236 C C . VAL A 1 274 ? -13.678 -20.677 6.972 1.00 96.50 274 VAL A C 1
ATOM 2238 O O . VAL A 1 274 ? -14.076 -21.096 8.059 1.00 96.50 274 VAL A O 1
ATOM 2241 N N . ASP A 1 275 ? -12.508 -21.029 6.448 1.00 96.38 275 ASP A N 1
ATOM 2242 C CA . ASP A 1 275 ? -11.458 -21.668 7.230 1.00 96.38 275 ASP A CA 1
ATOM 2243 C C . ASP A 1 275 ? -10.512 -20.581 7.761 1.00 96.38 275 ASP A C 1
ATOM 2245 O O . ASP A 1 275 ? -9.801 -19.906 7.014 1.00 96.38 275 ASP A O 1
ATOM 2249 N N . LYS A 1 276 ? -10.557 -20.362 9.077 1.00 95.88 276 LYS A N 1
ATOM 2250 C CA . LYS A 1 276 ? -9.797 -19.295 9.741 1.00 95.88 276 LYS A CA 1
ATOM 2251 C C . LYS A 1 276 ? -8.322 -19.647 9.939 1.00 95.88 276 LYS A C 1
ATOM 2253 O O . LYS A 1 276 ? -7.559 -18.759 10.320 1.00 95.88 276 LYS A O 1
ATOM 2258 N N . ASP A 1 277 ? -7.929 -20.895 9.692 1.00 95.31 277 ASP A N 1
ATOM 2259 C CA . ASP A 1 277 ? -6.551 -21.355 9.859 1.00 95.31 277 ASP A CA 1
ATOM 2260 C C . ASP A 1 277 ? -5.706 -21.128 8.596 1.00 95.31 277 ASP A C 1
ATOM 2262 O O . ASP A 1 277 ? -4.485 -21.249 8.662 1.00 95.31 277 ASP A O 1
ATOM 2266 N N . VAL A 1 278 ? -6.336 -20.739 7.476 1.00 96.81 278 VAL A N 1
ATOM 2267 C CA . VAL A 1 278 ? -5.678 -20.567 6.166 1.00 96.81 278 VAL A CA 1
ATOM 2268 C C . VAL A 1 278 ? -5.863 -19.176 5.537 1.00 96.81 278 VAL A C 1
ATOM 2270 O O . VAL A 1 278 ? -5.677 -18.994 4.335 1.00 96.81 278 VAL A O 1
ATOM 2273 N N . LEU A 1 279 ? -6.264 -18.166 6.321 1.00 97.50 279 LEU A N 1
ATOM 2274 C CA . LEU A 1 279 ? -6.616 -16.827 5.811 1.00 97.50 279 LEU A CA 1
ATOM 2275 C C . LEU A 1 279 ? -5.479 -16.150 5.025 1.00 97.50 279 LEU A C 1
ATOM 2277 O O . LEU A 1 279 ? -5.719 -15.501 4.000 1.00 97.50 279 LEU A O 1
ATOM 2281 N N . ASN A 1 280 ? -4.245 -16.281 5.515 1.00 97.25 280 ASN A N 1
ATOM 2282 C CA . ASN A 1 280 ? -3.079 -15.669 4.883 1.00 97.25 280 ASN A CA 1
ATOM 2283 C C . ASN A 1 280 ? -2.669 -16.451 3.633 1.00 97.25 280 ASN A C 1
ATOM 2285 O O . ASN A 1 280 ? -2.384 -15.847 2.603 1.00 97.25 280 ASN A O 1
ATOM 2289 N N . GLU A 1 281 ? -2.688 -17.779 3.708 1.00 97.00 281 GLU A N 1
ATOM 2290 C CA . GLU A 1 281 ? -2.382 -18.709 2.623 1.00 97.00 281 GLU A CA 1
ATOM 2291 C C . GLU A 1 281 ? -3.338 -18.518 1.451 1.00 97.00 281 GLU A C 1
ATOM 2293 O O . GLU A 1 281 ? -2.908 -18.427 0.304 1.00 97.00 281 GLU A O 1
ATOM 2298 N N . GLU A 1 282 ? -4.630 -18.396 1.743 1.00 97.19 282 GLU A N 1
ATOM 2299 C CA . GLU A 1 282 ? -5.669 -18.143 0.754 1.00 97.19 282 GLU A CA 1
ATOM 2300 C C . GLU A 1 282 ? -5.451 -16.797 0.050 1.00 97.19 282 GLU A C 1
ATOM 2302 O O . GLU A 1 282 ? -5.445 -16.720 -1.180 1.00 97.19 282 GLU A O 1
ATOM 2307 N N . SER A 1 283 ? -5.200 -15.737 0.823 1.00 97.31 283 SER A N 1
ATOM 2308 C CA . SER A 1 283 ? -4.938 -14.400 0.280 1.00 97.31 283 SER A CA 1
ATOM 2309 C C . SER A 1 283 ? -3.665 -14.377 -0.574 1.00 97.31 283 SER A C 1
ATOM 2311 O O . SER A 1 283 ? -3.668 -13.835 -1.682 1.00 97.31 283 SER A O 1
ATOM 2313 N N . ARG A 1 284 ? -2.599 -15.036 -0.101 1.00 97.69 284 ARG A N 1
ATOM 2314 C CA . ARG A 1 284 ? -1.336 -15.205 -0.829 1.00 97.69 284 ARG A CA 1
ATOM 2315 C C . ARG A 1 284 ? -1.532 -16.019 -2.110 1.00 97.69 284 ARG A C 1
ATOM 2317 O O . ARG A 1 284 ? -0.931 -15.701 -3.132 1.00 97.69 284 ARG A O 1
ATOM 2324 N N . GLY A 1 285 ? -2.395 -17.033 -2.080 1.00 98.12 285 GLY A N 1
ATOM 2325 C CA . GLY A 1 285 ? -2.777 -17.833 -3.243 1.00 98.12 285 GLY A CA 1
ATOM 2326 C C . GLY A 1 285 ? -3.473 -16.996 -4.313 1.00 98.12 285 GLY A C 1
ATOM 2327 O O . GLY A 1 285 ? -3.054 -17.013 -5.469 1.00 98.12 285 GLY A O 1
ATOM 2328 N N . HIS A 1 286 ? -4.462 -16.182 -3.931 1.00 98.31 286 HIS A N 1
ATOM 2329 C CA . HIS A 1 286 ? -5.121 -15.261 -4.863 1.00 98.31 286 HIS A CA 1
ATOM 2330 C C . HIS A 1 286 ? -4.149 -14.249 -5.477 1.00 98.31 286 HIS A C 1
ATOM 2332 O O . HIS A 1 286 ? -4.211 -13.980 -6.679 1.00 98.31 286 HIS A O 1
ATOM 2338 N N . TYR A 1 287 ? -3.231 -13.718 -4.668 1.00 98.56 287 TYR A N 1
ATOM 2339 C CA . TYR A 1 287 ? -2.151 -12.869 -5.154 1.00 98.56 287 TYR A CA 1
ATOM 2340 C C . TYR A 1 287 ? -1.258 -13.601 -6.162 1.00 98.56 287 TYR A C 1
ATOM 2342 O O . TYR A 1 287 ? -1.030 -13.081 -7.256 1.00 98.56 287 TYR A O 1
ATOM 2350 N N . HIS A 1 288 ? -0.813 -14.821 -5.835 1.00 98.62 288 HIS A N 1
ATOM 2351 C CA . HIS A 1 288 ? 0.031 -15.640 -6.706 1.00 98.62 288 HIS A CA 1
ATOM 2352 C C . HIS A 1 288 ? -0.639 -15.910 -8.060 1.00 98.62 288 HIS A C 1
ATOM 2354 O O . HIS A 1 288 ? -0.035 -15.701 -9.110 1.00 98.62 288 HIS A O 1
ATOM 2360 N N . GLU A 1 289 ? -1.907 -16.324 -8.050 1.00 98.62 289 GLU A N 1
ATOM 2361 C CA . GLU A 1 289 ? -2.682 -16.566 -9.269 1.00 98.62 289 GLU A CA 1
ATOM 2362 C C . GLU A 1 289 ? -2.793 -15.316 -10.149 1.00 98.62 289 GLU A C 1
ATOM 2364 O O . GLU A 1 289 ? -2.796 -15.417 -11.379 1.00 98.62 289 GLU A O 1
ATOM 2369 N N . GLU A 1 290 ? -2.915 -14.135 -9.540 1.00 98.44 290 GLU A N 1
ATOM 2370 C CA . GLU A 1 290 ? -2.970 -12.879 -10.279 1.00 98.44 290 GLU A CA 1
ATOM 2371 C C . GLU A 1 290 ? -1.620 -12.547 -10.920 1.00 98.44 290 GLU A C 1
ATOM 2373 O O . GLU A 1 290 ? -1.576 -12.278 -12.121 1.00 98.44 290 GLU A O 1
ATOM 2378 N N . ILE A 1 291 ? -0.516 -12.606 -10.166 1.00 98.50 291 ILE A N 1
ATOM 2379 C CA . ILE A 1 291 ? 0.809 -12.294 -10.722 1.00 98.50 291 ILE A CA 1
ATOM 2380 C C . ILE A 1 291 ? 1.247 -13.309 -11.780 1.00 98.50 291 ILE A C 1
ATOM 2382 O O . ILE A 1 291 ? 1.863 -12.905 -12.762 1.00 98.50 291 ILE A O 1
ATOM 2386 N N . ALA A 1 292 ? 0.873 -14.585 -11.649 1.00 98.69 292 ALA A N 1
ATOM 2387 C CA . ALA A 1 292 ? 1.162 -15.607 -12.651 1.00 98.69 292 ALA A CA 1
ATOM 2388 C C . ALA A 1 292 ? 0.502 -15.271 -13.997 1.00 98.69 292 ALA A C 1
ATOM 2390 O O . ALA A 1 292 ? 1.171 -15.265 -15.029 1.00 98.69 292 ALA A O 1
ATOM 2391 N N . LYS A 1 293 ? -0.781 -14.882 -13.983 1.00 98.56 293 LYS A N 1
ATOM 2392 C CA . LYS A 1 293 ? -1.501 -14.435 -15.191 1.00 98.56 293 LYS A CA 1
ATOM 2393 C C . LYS A 1 293 ? -0.901 -13.168 -15.784 1.00 98.56 293 LYS A C 1
ATOM 2395 O O . LYS A 1 293 ? -0.888 -12.986 -16.998 1.00 98.56 293 LYS A O 1
ATOM 2400 N N . GLU A 1 294 ? -0.443 -12.247 -14.944 1.00 98.31 294 GLU A N 1
ATOM 2401 C CA . GLU A 1 294 ? 0.194 -11.035 -15.440 1.00 98.31 294 GLU A CA 1
ATOM 2402 C C . GLU A 1 294 ? 1.569 -11.301 -16.067 1.00 98.31 294 GLU A C 1
ATOM 2404 O O . GLU A 1 294 ? 1.902 -10.693 -17.083 1.00 98.31 294 GLU A O 1
ATOM 2409 N N . VAL A 1 295 ? 2.350 -12.229 -15.514 1.00 98.44 295 VAL A N 1
ATOM 2410 C CA . VAL A 1 295 ? 3.635 -12.642 -16.095 1.00 98.44 295 VAL A CA 1
ATOM 2411 C C . VAL A 1 295 ? 3.437 -13.448 -17.378 1.00 98.44 295 VAL A C 1
ATOM 2413 O O . VAL A 1 295 ? 4.146 -13.206 -18.352 1.00 98.44 295 VAL A O 1
ATOM 2416 N N . GLU A 1 296 ? 2.404 -14.286 -17.458 1.00 98.19 296 GLU A N 1
ATOM 2417 C CA . GLU A 1 296 ? 1.994 -14.943 -18.707 1.00 98.19 296 GLU A CA 1
ATOM 2418 C C . GLU A 1 296 ? 1.700 -13.914 -19.816 1.00 98.19 296 GLU A C 1
ATOM 2420 O O . GLU A 1 296 ? 2.176 -14.045 -20.946 1.00 98.19 296 GLU A O 1
ATOM 2425 N N . LYS A 1 297 ? 1.000 -12.817 -19.494 1.00 98.19 297 LYS A N 1
ATOM 2426 C CA . LYS A 1 297 ? 0.794 -11.712 -20.450 1.00 98.19 297 LYS A CA 1
ATOM 2427 C C . LYS A 1 297 ? 2.106 -11.048 -2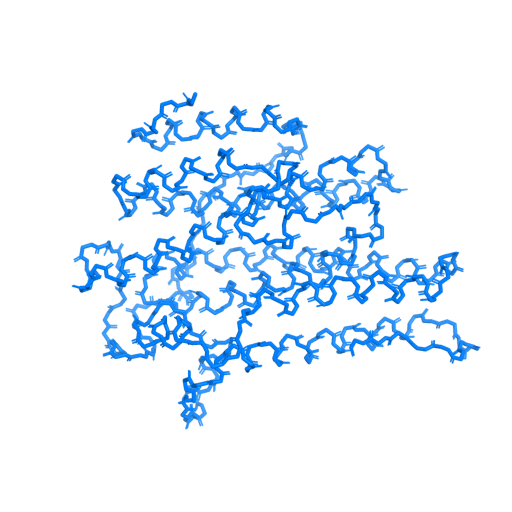0.868 1.00 98.19 297 LYS A C 1
ATOM 2429 O O . LYS A 1 297 ? 2.207 -10.603 -22.011 1.00 98.19 297 LYS A O 1
ATOM 2434 N N . LEU A 1 298 ? 3.084 -10.936 -19.964 1.00 97.94 298 LEU A N 1
ATOM 2435 C CA . LEU A 1 298 ? 4.401 -10.379 -20.286 1.00 97.94 298 LEU A CA 1
ATOM 2436 C C . LEU A 1 298 ? 5.179 -11.281 -21.252 1.00 97.94 298 LEU A C 1
ATOM 2438 O O . LEU A 1 298 ? 5.812 -10.754 -22.170 1.00 97.94 298 LEU A O 1
ATOM 2442 N N . ASN A 1 299 ? 5.067 -12.605 -21.105 1.00 97.81 299 ASN A N 1
ATOM 2443 C CA . ASN A 1 299 ? 5.665 -13.571 -22.032 1.00 97.81 299 ASN A CA 1
ATOM 2444 C C . ASN A 1 299 ? 5.132 -13.412 -23.461 1.00 97.81 299 ASN A C 1
ATOM 2446 O O . ASN A 1 299 ? 5.896 -13.537 -24.411 1.00 97.81 299 ASN A O 1
ATOM 2450 N N . GLY A 1 300 ? 3.873 -12.997 -23.636 1.00 96.88 300 GLY A N 1
ATOM 2451 C CA . GLY A 1 300 ? 3.310 -12.663 -24.952 1.00 96.88 300 GLY A CA 1
ATOM 2452 C C . GLY A 1 300 ? 3.965 -11.469 -25.672 1.00 96.88 300 GLY A C 1
ATOM 2453 O O . GLY A 1 300 ? 3.578 -11.149 -26.796 1.00 96.88 300 GLY A O 1
ATOM 2454 N N . TYR A 1 301 ? 4.920 -10.773 -25.043 1.00 97.00 301 TYR A N 1
ATOM 2455 C CA . TYR A 1 301 ? 5.726 -9.722 -25.675 1.00 97.00 301 TYR A CA 1
ATOM 2456 C C . TYR A 1 301 ? 7.174 -10.131 -25.959 1.00 97.00 301 TYR A C 1
ATOM 2458 O O . TYR A 1 301 ? 7.924 -9.300 -26.481 1.00 97.00 301 TYR A O 1
ATOM 2466 N N . LEU A 1 302 ? 7.571 -11.352 -25.598 1.00 96.38 302 LEU A N 1
ATOM 2467 C CA . LEU A 1 302 ? 8.870 -11.901 -25.967 1.00 96.38 302 LEU A CA 1
ATOM 2468 C C . LEU A 1 302 ? 8.940 -12.123 -27.491 1.00 96.38 302 LEU A C 1
ATOM 2470 O O . LEU A 1 302 ? 7.900 -12.271 -28.135 1.00 96.38 302 LEU A O 1
ATOM 2474 N N . PRO A 1 303 ? 10.144 -12.111 -28.090 1.00 91.81 303 PRO A N 1
ATOM 2475 C CA . PRO A 1 303 ? 10.327 -12.509 -29.485 1.00 91.81 303 PRO A CA 1
ATOM 2476 C C . PRO A 1 303 ? 9.817 -13.934 -29.752 1.00 91.81 303 PRO A C 1
ATOM 2478 O O . PRO A 1 303 ? 9.971 -14.804 -28.899 1.00 91.81 303 PRO A O 1
ATOM 2481 N N . ASP A 1 304 ? 9.269 -14.185 -30.947 1.00 89.25 304 ASP A N 1
ATOM 2482 C CA . ASP A 1 304 ? 8.712 -15.498 -31.331 1.00 89.25 304 ASP A CA 1
ATOM 2483 C C . ASP A 1 304 ? 9.752 -16.640 -31.293 1.00 89.25 304 ASP A C 1
ATOM 2485 O O . ASP A 1 304 ? 9.388 -17.808 -31.189 1.00 89.25 304 ASP A O 1
ATOM 2489 N N . ASP A 1 305 ? 11.043 -16.312 -31.401 1.00 89.81 305 ASP A N 1
ATOM 2490 C CA . ASP A 1 305 ? 12.181 -17.236 -31.352 1.00 89.81 305 ASP A CA 1
ATOM 2491 C C . ASP A 1 305 ? 12.819 -17.353 -29.954 1.00 89.81 305 ASP A C 1
ATOM 2493 O O . ASP A 1 305 ? 13.905 -17.915 -29.807 1.00 89.81 305 ASP A O 1
ATOM 2497 N N . CYS A 1 306 ? 12.175 -16.808 -28.917 1.00 90.88 306 CYS A N 1
ATOM 2498 C CA . CYS A 1 306 ? 12.680 -16.860 -27.553 1.00 90.88 306 CYS A CA 1
ATOM 2499 C C . CYS A 1 306 ? 12.370 -18.208 -26.878 1.00 90.88 306 CYS A C 1
ATOM 2501 O O . CYS A 1 306 ? 11.222 -18.507 -26.569 1.00 90.88 306 CYS A O 1
ATOM 2503 N N . ASP A 1 307 ? 13.412 -18.982 -26.564 1.00 89.88 307 ASP A N 1
ATOM 2504 C CA . ASP A 1 307 ? 13.300 -20.270 -25.852 1.00 89.88 307 ASP A CA 1
ATOM 2505 C C . ASP A 1 307 ? 13.210 -20.130 -24.313 1.00 89.88 307 ASP A C 1
ATOM 2507 O O . ASP A 1 307 ? 13.346 -21.112 -23.579 1.00 89.88 307 ASP A O 1
ATOM 2511 N N . VAL A 1 308 ? 13.052 -18.907 -23.793 1.00 91.12 308 VAL A N 1
ATOM 2512 C CA . VAL A 1 308 ? 13.029 -18.611 -22.351 1.00 91.12 308 VAL A CA 1
ATOM 2513 C C . VAL A 1 308 ? 11.728 -17.914 -21.995 1.00 91.12 308 VAL A C 1
ATOM 2515 O O . VAL A 1 308 ? 11.396 -16.892 -22.582 1.00 91.12 308 VAL A O 1
ATOM 2518 N N . GLU A 1 309 ? 11.045 -18.413 -20.970 1.00 95.12 309 GLU A N 1
ATOM 2519 C CA . GLU A 1 309 ? 9.850 -17.782 -20.411 1.00 95.12 309 GLU A CA 1
ATOM 2520 C C . GLU A 1 309 ? 10.146 -17.178 -19.036 1.00 95.12 309 GLU A C 1
ATOM 2522 O O . GLU A 1 309 ? 10.915 -17.730 -18.242 1.00 95.12 309 GLU A O 1
ATOM 2527 N N . LEU A 1 310 ? 9.518 -16.038 -18.750 1.00 97.69 310 LEU A N 1
ATOM 2528 C CA . LEU A 1 310 ? 9.481 -15.473 -17.408 1.00 97.69 310 LEU A CA 1
ATOM 2529 C C . LEU A 1 310 ? 8.456 -16.234 -16.558 1.00 97.69 310 LEU A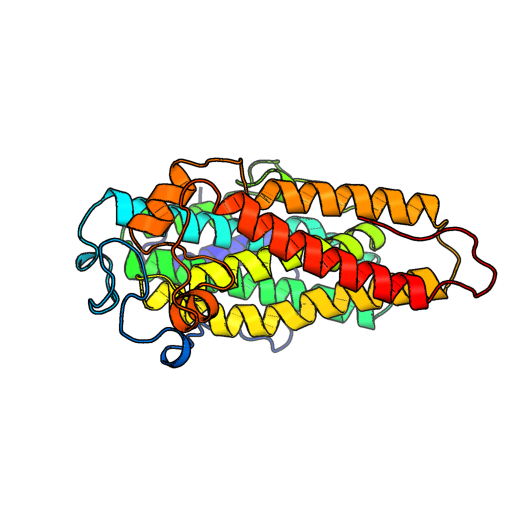 C 1
ATOM 2531 O O . LEU A 1 310 ? 7.417 -16.661 -17.063 1.00 97.69 310 LEU A O 1
ATOM 2535 N N . PHE A 1 311 ? 8.723 -16.370 -15.262 1.00 97.62 311 PHE A N 1
ATOM 2536 C CA . PHE A 1 311 ? 7.873 -17.122 -14.334 1.00 97.62 311 PHE A CA 1
ATOM 2537 C C . PHE A 1 311 ? 7.837 -16.500 -12.933 1.00 97.62 311 PHE A C 1
ATOM 2539 O O . PHE A 1 311 ? 8.606 -15.584 -12.625 1.00 97.62 311 PHE A O 1
ATOM 2546 N N . VAL A 1 312 ? 6.928 -17.000 -12.092 1.00 95.62 312 VAL A N 1
ATOM 2547 C CA . VAL A 1 312 ? 6.763 -16.643 -10.671 1.00 95.62 312 VAL A CA 1
ATOM 2548 C C . VAL A 1 312 ? 6.531 -17.874 -9.815 1.00 95.62 312 VAL A C 1
ATOM 2550 O O . VAL A 1 312 ? 6.106 -18.903 -10.382 1.00 95.62 312 VAL A O 1
#

Sequence (312 aa):
MAELPKTWEDWVANFADWQDRVGYNREWLGDFDLSILFDWDRAGDVIEYGDYSGRVKWERALQVPHQNIRDALISMITVQGDTEFASVEQQRHLLASAPTDYDRYAAARIMAEEQRHGWQMAYLLMTYFGQQGRREAQKLLERNAQDGDRLLGAFNRPMPHWLDFFCYTMFVDRDGKFQLGMLSTSAFRPLAASMGPMLKEESFHLGTGSNGLRRIIKAGVIPLDMLQRYMNKWVATAHDLFGTDSSTSAHWAYVWGVKGRWDERKKLDADIEVDKDVLNEESRGHYHEEIAKEVEKLNGYLPDDCDVELFV

Foldseek 3Di:
DQPLQPALVSLVVLVVVLCVVLVPDCCLCPPPDLDQFFQLVLLDQAQCAAPRGRHGFAQAPVVQDDPVLVVLLLVLLLLQLLLLVLLCSQPVVQLVVQPDPVSNSLSSLSNSLSNSRNSNSLCCLRPHPPSRSSVSSSVSSVDYLCVCRRPANLSVDHDPYDLLQLLCLQQQLLLVLLSLLQQLSASNSSSVGSSVVSNVSSVSSNVSSLVSLLVVQLVVPDDVVNSLVSNVVNNVSNLCVLPDQQDPSQLVCRNSRRTHASCSVVCVVVVNDDDSRGRSVNSSVVSQVVSQVSQVVSQVSHPPPDPDGRGD

Solvent-accessible surface area (backbone atoms only — not comparable to full-atom values): 16657 Å² total; per-residue (Å²): 129,81,78,80,42,88,50,70,67,47,42,52,53,53,48,53,54,35,36,60,72,74,65,54,64,69,75,59,42,70,90,66,75,84,60,84,59,70,31,59,79,79,23,48,60,56,16,78,45,45,84,55,41,80,34,73,37,29,83,46,56,88,67,50,91,45,69,69,59,51,51,50,49,49,52,52,40,46,53,57,20,35,50,26,48,18,52,37,64,44,44,61,74,50,57,83,68,40,92,41,73,67,53,28,50,52,52,36,48,47,44,43,52,28,45,28,48,21,50,42,32,31,46,50,25,50,73,51,43,52,76,61,16,27,51,51,39,50,48,48,61,71,46,40,20,90,80,55,60,37,92,49,69,68,43,35,48,89,50,94,47,69,73,50,51,23,34,33,25,44,35,38,52,45,43,49,48,50,54,39,48,11,32,24,55,14,24,42,28,64,60,6,6,36,22,55,55,51,54,61,54,46,54,55,41,37,49,49,7,49,52,46,48,48,54,47,52,62,65,65,75,68,56,66,73,57,51,46,53,52,44,51,54,29,48,54,46,29,58,58,71,52,56,60,71,65,36,68,66,59,33,48,32,29,41,70,18,51,36,50,53,66,57,42,70,62,33,59,78,66,72,52,80,82,64,60,60,42,57,36,52,51,45,46,46,56,50,50,59,50,53,45,53,53,39,53,58,50,47,74,51,53,63,94,86,58,96,71,80,67,84,127

pLDDT: mean 96.53, std 4.05, range [53.0, 98.88]